Protein AF-0000000087535680 (afdb_homodimer)

Sequence (326 aa):
MKAKDTESSDWPEGEPSAEQKVTLEDYQQLIMQMRKANVQFQQMCNIPSGELTTLLTLRHLLLAKAFVIPSDIGDAMKLSRPAVSRMLHNLERKGYLEMKSSEEDHRYVKVQFTQTGKELITEELEKCCKLLERVKERMGEKDMYKFLYYYSQFCTILVDEIFMKAKDTESSDWPEGEPSAEQKVTLEDYQQLIMQMRKANVQFQQMCNIPSGELTTLLTLRHLLLAKAFVIPSDIGDAMKLSRPAVSRMLHNLERKGYLEMKSSEEDHRYVKVQFTQTGKELITEELEKCCKLLERVKERMGEKDMYKFLYYYSQFCTILVDEIF

Solvent-accessible surface area (backbone atoms only — not comparable to full-atom values): 18720 Å² total; per-residue (Å²): 136,82,80,90,74,78,81,67,70,84,58,72,91,67,80,76,60,91,80,55,76,83,48,72,66,53,48,54,50,48,53,51,50,52,50,51,49,49,54,54,54,48,69,75,44,95,56,60,67,71,60,48,49,50,51,52,48,50,54,55,48,49,76,76,31,96,68,38,38,65,67,58,54,16,65,74,64,72,46,51,69,70,58,41,51,53,51,51,50,53,38,32,74,72,46,33,31,44,78,40,65,36,86,88,45,71,83,39,48,35,52,42,69,30,73,61,24,48,51,50,52,50,51,53,51,51,55,51,46,54,50,49,48,54,36,32,68,72,63,29,54,59,52,41,43,46,29,54,52,39,46,51,53,50,49,55,46,44,54,58,72,73,103,134,82,82,86,82,75,85,68,70,83,59,69,92,67,81,76,59,91,80,54,78,81,47,73,66,53,47,53,50,49,54,52,51,52,49,51,49,48,54,52,53,49,69,73,45,94,55,59,67,70,59,46,48,50,52,52,48,50,54,55,47,50,75,76,33,97,69,38,40,66,66,58,54,16,64,75,65,72,45,52,68,69,58,39,52,52,52,50,52,53,38,33,74,73,47,31,31,46,78,41,66,34,84,86,46,72,84,38,48,35,54,42,70,30,74,62,24,48,52,51,52,51,51,54,48,50,54,49,46,54,51,50,50,54,36,32,67,72,62,29,53,57,53,41,44,46,28,54,52,39,47,50,52,48,48,55,46,45,53,59,72,75,104

Secondary structure (DSSP, 8-state):
----------S-SSS--TTPPP-HHHHHHHHHHHHHHHHHHHHH-SS-HHHHHHHHHHHHHHHHSS-B-HHHHHHHHT--HHHHHHHHHHHHHTTSEEEEE-SS-TT-EEEEE-HHHHHHHHHHHHHHHHHHHHHHHHH-HHHHHHHHHHHHHHHHHHHHHH-/----------S-SSS--TTPPP-HHHHHHHHHHHHHHHHHHHHH-SS-HHHHHHHHHHHHHHHHSS---HHHHHHHHT--HHHHHHHHHHHHHTTSEEEEE-SS-TT-EEEEE-HHHHHHHHHHHHHHHHHHHHHHHHH-HHHHHHHHHHHHHHHHHHHHHH-

Foldseek 3Di:
DDPPPDPPPPPDDDDDDPDDDDDPVNVVVVVVVVVVVVVVLQVVAPDHPLLLVLLVQLVVVVVVDVWDFLVSSCVVVVHDSVVSVVSLVVCVVVQQWDWDQDPVHSPTTTIGGDPNNVVRNVVSVVVVVVVVVVVCVVCDVVNVVVCVVVVVVVVVVVVVVVD/DDPPDDPPPVPDDDDDDPDDDDDPVNVVVVVVVVVVVVVVLQVVAPDHPLLLVLLVQLVVVVVVDVWDFLVSSCVVVVHDSVVSVVSLVVCVVVQQWDWDQDPVHSVTTTIGGDPNNVVRNVVSVVVVVVVVVVVCVVCDVVNVVVCVVVVVVVVVVVVVVVD

Radius of gyration: 21.32 Å; Cα contacts (8 Å, |Δi|>4): 333; chains: 2; bounding box: 59×70×37 Å

Nearest PDB structures (foldseek):
  6pcp-assembly2_C  TM=7.323E-01  e=6.673E-06  Bordetella pertussis
  4zzl-assembly1_B  TM=7.913E-01  e=2.797E-05  Pseudomonas aeruginosa
  4fht-assembly1_A  TM=7.270E-01  e=2.048E-05  Streptomyces coelicolor A3(2)
  4zzl-assembly1_A  TM=7.396E-01  e=2.048E-05  Pseudomonas aeruginosa
  7kua-assembly1_A-2  TM=6.706E-01  e=6.692E-05  Pseudomonas putida

InterPro domains:
  IPR000835 MarR-type HTH domain [PF12802] (54-107)
  IPR000835 MarR-type HTH domain [PR00598] (68-84)
  IPR000835 MarR-type HTH domain [PR00598] (85-100)
  IPR000835 MarR-type HTH domain [PR00598] (104-120)
  IPR000835 MarR-type HTH domain [PS50995] (27-156)
  IPR000835 MarR-type HTH domain [SM00347] (40-144)
  IPR036388 Winged helix-like DNA-binding domain superfamily [G3DSA:1.10.10.10] (14-159)
  IPR036390 Winged helix DNA-binding domain superfamily [SSF46785] (21-152)

Organism: NCBI:txid39488

Structure (mmCIF, N/CA/C/O backbone):
data_AF-0000000087535680-model_v1
#
loop_
_entity.id
_entity.type
_entity.pdbx_description
1 polymer 'MarR family transcriptional regulator'
#
loop_
_atom_site.group_PDB
_atom_site.id
_atom_site.type_symbol
_atom_site.label_atom_id
_atom_site.label_alt_id
_atom_site.label_comp_id
_atom_site.label_asym_id
_atom_site.label_entity_id
_atom_site.label_seq_id
_atom_site.pdbx_PDB_ins_code
_atom_site.Cartn_x
_atom_site.Cartn_y
_atom_site.Cartn_z
_atom_site.occupancy
_atom_site.B_iso_or_equiv
_atom_site.auth_seq_id
_atom_site.auth_comp_id
_atom_site.auth_asym_id
_atom_site.auth_atom_id
_atom_site.pdbx_PDB_model_num
ATOM 1 N N . MET A 1 1 ? -9.633 32.094 -13.695 1 24.11 1 MET A N 1
ATOM 2 C CA . MET A 1 1 ? -9.578 31.719 -12.281 1 24.11 1 MET A CA 1
ATOM 3 C C . MET A 1 1 ? -8.711 30.484 -12.078 1 24.11 1 MET A C 1
ATOM 5 O O . MET A 1 1 ? -9.008 29.422 -12.625 1 24.11 1 MET A O 1
ATOM 9 N N . LYS A 1 2 ? -7.371 30.562 -11.711 1 26.44 2 LYS A N 1
ATOM 10 C CA . LYS A 1 2 ? -6.223 29.656 -11.805 1 26.44 2 LYS A CA 1
ATOM 11 C C . LYS A 1 2 ? -6.379 28.469 -10.867 1 26.44 2 LYS A C 1
ATOM 13 O O . LYS A 1 2 ? -6.652 28.641 -9.68 1 26.44 2 LYS A O 1
ATOM 18 N N . ALA A 1 3 ? -6.793 27.297 -11.328 1 28.47 3 ALA A N 1
ATOM 19 C CA . ALA A 1 3 ? -6.945 26.016 -10.648 1 28.47 3 ALA A CA 1
ATOM 20 C C . ALA A 1 3 ? -5.73 25.719 -9.773 1 28.47 3 ALA A C 1
ATOM 22 O O . ALA A 1 3 ? -4.684 25.297 -10.273 1 28.47 3 ALA A O 1
ATOM 23 N N . LYS A 1 4 ? -5.289 26.547 -8.797 1 32.44 4 LYS A N 1
ATOM 24 C CA . LYS A 1 4 ? -4.172 26.375 -7.875 1 32.44 4 LYS A CA 1
ATOM 25 C C . LYS A 1 4 ? -4.195 25 -7.227 1 32.44 4 LYS A C 1
ATOM 27 O O . LYS A 1 4 ? -4.969 24.766 -6.293 1 32.44 4 LYS A O 1
ATOM 32 N N . ASP A 1 5 ? -4.039 23.828 -7.895 1 31.39 5 ASP A N 1
ATOM 33 C CA . ASP A 1 5 ? -4.133 22.375 -8.031 1 31.39 5 ASP A CA 1
ATOM 34 C C . ASP A 1 5 ? -3.303 21.672 -6.969 1 31.39 5 ASP A C 1
ATOM 36 O O . ASP A 1 5 ? -3.652 20.562 -6.527 1 31.39 5 ASP A O 1
ATOM 40 N N . THR A 1 6 ? -1.785 21.719 -6.957 1 34.84 6 THR A N 1
ATOM 41 C CA . THR A 1 6 ? -0.751 20.781 -6.512 1 34.84 6 THR A CA 1
ATOM 42 C C . THR A 1 6 ? -0.682 20.734 -4.988 1 34.84 6 THR A C 1
ATOM 44 O O . THR A 1 6 ? -0.432 21.766 -4.344 1 34.84 6 THR A O 1
ATOM 47 N N . GLU A 1 7 ? -1.402 20.141 -4.234 1 37.44 7 GLU A N 1
ATOM 48 C CA . GLU A 1 7 ? -1.221 19.969 -2.795 1 37.44 7 GLU A CA 1
ATOM 49 C C . GLU A 1 7 ? 0.26 19.938 -2.428 1 37.44 7 GLU A C 1
ATOM 51 O O . GLU A 1 7 ? 0.97 19 -2.797 1 37.44 7 GLU A O 1
ATOM 56 N N . SER A 1 8 ? 1.035 20.984 -2.426 1 37.53 8 SER A N 1
ATOM 57 C CA . SER A 1 8 ? 2.414 21.25 -2.037 1 37.53 8 SER A CA 1
ATOM 58 C C . SER A 1 8 ? 2.822 20.438 -0.823 1 37.53 8 SER A C 1
ATOM 60 O O . SER A 1 8 ? 2.039 20.266 0.112 1 37.5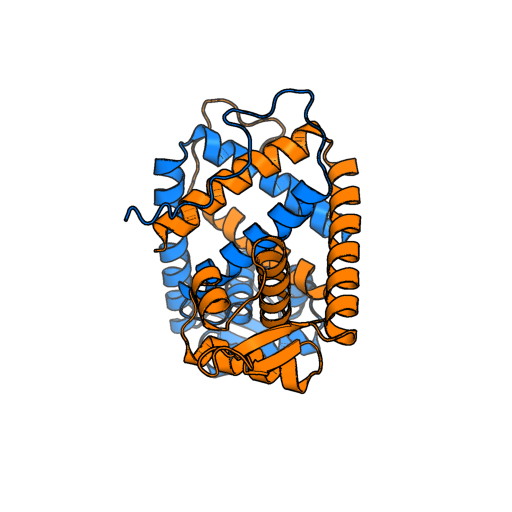3 8 SER A O 1
ATOM 62 N N . SER A 1 9 ? 3.656 19.391 -1.003 1 44.97 9 SER A N 1
ATOM 63 C CA . SER A 1 9 ? 4.312 18.688 0.088 1 44.97 9 SER A CA 1
ATOM 64 C C . SER A 1 9 ? 4.715 19.641 1.208 1 44.97 9 SER A C 1
ATOM 66 O O . SER A 1 9 ? 5.379 20.641 0.963 1 44.97 9 SER A O 1
ATOM 68 N N . ASP A 1 10 ? 3.883 19.781 2.07 1 49.5 10 ASP A N 1
ATOM 69 C CA . ASP A 1 10 ? 4.168 20.625 3.229 1 49.5 10 ASP A CA 1
ATOM 70 C C . ASP A 1 10 ? 5.57 20.359 3.771 1 49.5 10 ASP A C 1
ATOM 72 O O . ASP A 1 10 ? 5.863 20.672 4.93 1 49.5 10 ASP A O 1
ATOM 76 N N . TRP A 1 11 ? 6.234 19.438 3.133 1 49.12 11 TRP A N 1
ATOM 77 C CA . TRP A 1 11 ? 7.574 19.266 3.68 1 49.12 11 TRP A CA 1
ATOM 78 C C . TRP A 1 11 ? 8.469 20.453 3.314 1 49.12 11 TRP A C 1
ATOM 80 O O . TRP A 1 11 ? 8.336 21.031 2.232 1 49.12 11 TRP A O 1
ATOM 90 N N . PRO A 1 12 ? 9.094 21.062 4.242 1 48 12 PRO A N 1
ATOM 91 C CA . PRO A 1 12 ? 10 22.172 3.9 1 48 12 PRO A CA 1
ATOM 92 C C . PRO A 1 12 ? 10.906 21.828 2.723 1 48 12 PRO A C 1
ATOM 94 O O . PRO A 1 12 ? 11.203 20.656 2.479 1 48 12 PRO A O 1
ATOM 97 N N . GLU A 1 13 ? 11.094 22.812 1.911 1 53.19 13 GLU A N 1
ATOM 98 C CA . GLU A 1 13 ? 12.07 22.781 0.823 1 53.19 13 GLU A CA 1
ATOM 99 C C . GLU A 1 13 ? 13.469 22.484 1.344 1 53.19 13 GLU A C 1
ATOM 101 O O . GLU A 1 13 ? 13.906 23.047 2.348 1 53.19 13 GLU A O 1
ATOM 106 N N . GLY A 1 14 ? 14.055 21.281 0.994 1 59.25 14 GLY A N 1
ATOM 107 C CA . GLY A 1 14 ? 15.43 20.938 1.288 1 59.25 14 GLY A CA 1
ATOM 108 C C . GLY A 1 14 ? 15.562 19.703 2.148 1 59.25 14 GLY A C 1
ATOM 109 O O . GLY A 1 14 ? 14.578 19.219 2.721 1 59.25 14 GLY A O 1
ATOM 110 N N . GLU A 1 15 ? 16.688 19.047 2.057 1 62.84 15 GLU A N 1
ATOM 111 C CA . GLU A 1 15 ? 17 17.859 2.855 1 62.84 15 GLU A CA 1
ATOM 112 C C . GLU A 1 15 ? 16.922 18.172 4.348 1 62.84 15 GLU A C 1
ATOM 114 O O . GLU A 1 15 ? 17.297 19.25 4.789 1 62.84 15 GLU A O 1
ATOM 119 N N . PRO A 1 16 ? 16.062 17.328 5.137 1 60.72 16 PRO A N 1
ATOM 120 C CA . PRO A 1 16 ? 15.867 17.562 6.57 1 60.72 16 PRO A CA 1
ATOM 121 C C . PRO A 1 16 ? 17.172 17.875 7.293 1 60.72 16 PRO A C 1
ATOM 123 O O . PRO A 1 16 ? 18.219 17.297 6.977 1 60.72 16 PRO A O 1
ATOM 126 N N . SER A 1 17 ? 17.219 19.078 7.867 1 58.97 17 SER A N 1
ATOM 127 C CA . SER A 1 17 ? 18.297 19.391 8.797 1 58.97 17 SER A CA 1
ATOM 128 C C . SER A 1 17 ? 18.188 18.562 10.07 1 58.97 17 SER A C 1
ATOM 130 O O . SER A 1 17 ? 17.125 18.031 10.391 1 58.97 17 SER A O 1
ATOM 132 N N . ALA A 1 18 ? 19.359 18.234 10.695 1 56.78 18 ALA A N 1
ATOM 133 C CA . ALA A 1 18 ? 19.656 17.406 11.875 1 56.78 18 ALA A CA 1
ATOM 134 C C . ALA A 1 18 ? 18.609 17.641 12.969 1 56.78 18 ALA A C 1
ATOM 136 O O . ALA A 1 18 ? 18.359 16.75 13.789 1 56.78 18 ALA A O 1
ATOM 137 N N . GLU A 1 19 ? 17.797 18.719 12.938 1 64.94 19 GLU A N 1
ATOM 138 C CA . GLU A 1 19 ? 17.078 19.016 14.172 1 64.94 19 GLU A CA 1
ATOM 139 C C . GLU A 1 19 ? 15.578 18.844 13.984 1 64.94 19 GLU A C 1
ATOM 141 O O . GLU A 1 19 ? 14.789 19.219 14.852 1 64.94 19 GLU A O 1
ATOM 146 N N . GLN A 1 20 ? 15.211 18.078 12.945 1 75.5 20 GLN A N 1
ATOM 147 C CA . GLN A 1 20 ? 13.758 18.109 12.797 1 75.5 20 GLN A CA 1
ATOM 148 C C . GLN A 1 20 ? 13.109 16.953 13.547 1 75.5 20 GLN A C 1
ATOM 150 O O . GLN A 1 20 ? 13.641 15.836 13.562 1 75.5 20 GLN A O 1
ATOM 155 N N . LYS A 1 21 ? 12.031 17.281 14.352 1 84.69 21 LYS A N 1
ATOM 156 C CA . LYS A 1 21 ? 11.281 16.297 15.125 1 84.69 21 LYS A CA 1
ATOM 157 C C . LYS A 1 21 ? 10.078 15.781 14.328 1 84.69 21 LYS A C 1
ATOM 159 O O . LYS A 1 21 ? 9.422 16.547 13.625 1 84.69 21 LYS A O 1
ATOM 164 N N . VAL A 1 22 ? 9.922 14.516 14.344 1 89.62 22 VAL A N 1
ATOM 165 C CA . VAL A 1 22 ? 8.758 13.891 13.727 1 89.62 22 VAL A CA 1
ATOM 166 C C . VAL A 1 22 ? 7.531 14.117 14.609 1 89.62 22 VAL A C 1
ATOM 168 O O . VAL A 1 22 ? 7.574 13.867 15.82 1 89.62 22 VAL A O 1
ATOM 171 N N . THR A 1 23 ? 6.52 14.633 13.992 1 89.69 23 THR A N 1
ATOM 172 C CA . THR A 1 23 ? 5.312 14.961 14.742 1 89.69 23 THR A CA 1
ATOM 173 C C . THR A 1 23 ? 4.184 13.992 14.398 1 89.69 23 THR A C 1
ATOM 175 O O . THR A 1 23 ? 4.305 13.188 13.477 1 89.69 23 THR A O 1
ATOM 178 N N . LEU A 1 24 ? 3.113 14.109 15.195 1 88.94 24 LEU A N 1
ATOM 179 C CA . LEU A 1 24 ? 1.903 13.336 14.938 1 88.94 24 LEU A CA 1
ATOM 180 C C . LEU A 1 24 ? 1.32 13.68 13.57 1 88.94 24 LEU A C 1
ATOM 182 O O . LEU A 1 24 ? 0.8 12.812 12.875 1 88.94 24 LEU A O 1
ATOM 186 N N . GLU A 1 25 ? 1.427 14.867 13.188 1 88.12 25 GLU A N 1
ATOM 187 C CA . GLU A 1 25 ? 0.949 15.312 11.883 1 88.12 25 GLU A CA 1
ATOM 188 C C . GLU A 1 25 ? 1.733 14.648 10.75 1 88.12 25 GLU A C 1
ATOM 190 O O . GLU A 1 25 ? 1.174 14.344 9.695 1 88.12 25 GLU A O 1
ATOM 195 N N . ASP A 1 26 ? 3.023 14.422 11.008 1 90.81 26 ASP A N 1
ATOM 196 C CA . ASP A 1 26 ? 3.85 13.742 10.023 1 90.81 26 ASP A CA 1
ATOM 197 C C . ASP A 1 26 ? 3.377 12.305 9.812 1 90.81 26 ASP A C 1
ATOM 199 O O . ASP A 1 26 ? 3.336 11.812 8.68 1 90.81 26 ASP A O 1
ATOM 203 N N . TYR A 1 27 ? 2.951 11.703 10.914 1 91.81 27 TYR A N 1
ATOM 204 C CA . TYR A 1 27 ? 2.436 10.336 10.82 1 91.81 27 TYR A CA 1
ATOM 205 C C . TYR A 1 27 ? 1.143 10.297 10.016 1 91.81 27 TYR A C 1
ATOM 207 O O . TYR A 1 27 ? 0.979 9.453 9.141 1 91.81 27 TYR A O 1
ATOM 215 N N . GLN A 1 28 ? 0.314 11.203 10.281 1 88.12 28 GLN A N 1
ATOM 216 C CA . GLN A 1 28 ? -0.973 11.25 9.594 1 88.12 28 GLN A CA 1
ATOM 217 C C . GLN A 1 28 ? -0.791 11.5 8.102 1 88.12 28 GLN A C 1
AT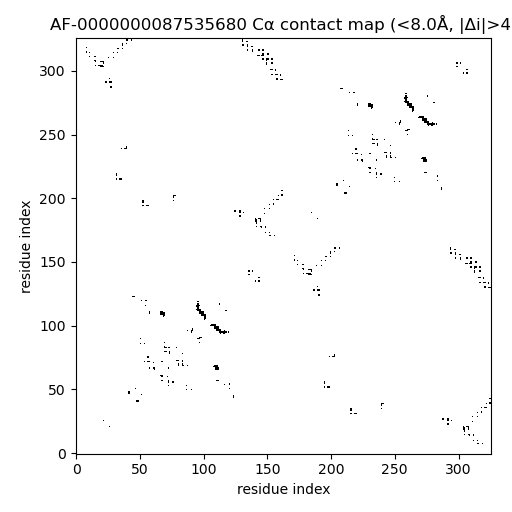OM 219 O O . GLN A 1 28 ? -1.472 10.891 7.277 1 88.12 28 GLN A O 1
ATOM 224 N N . GLN A 1 29 ? 0.108 12.375 7.797 1 87.81 29 GLN A N 1
ATOM 225 C CA . GLN A 1 29 ? 0.409 12.648 6.395 1 87.81 29 GLN A CA 1
ATOM 226 C C . GLN A 1 29 ? 0.98 11.414 5.703 1 87.81 29 GLN A C 1
ATOM 228 O O . GLN A 1 29 ? 0.642 11.133 4.551 1 87.81 29 GLN A O 1
ATOM 233 N N . LEU A 1 30 ? 1.867 10.719 6.406 1 90.31 30 LEU A N 1
ATOM 234 C CA . LEU A 1 30 ? 2.467 9.508 5.863 1 90.31 30 LEU A CA 1
ATOM 235 C C . LEU A 1 30 ? 1.399 8.461 5.57 1 90.31 30 LEU A C 1
ATOM 237 O O . LEU A 1 30 ? 1.388 7.859 4.492 1 90.31 30 LEU A O 1
ATOM 241 N N . ILE A 1 31 ? 0.51 8.289 6.473 1 88.94 31 ILE A N 1
ATOM 242 C CA . ILE A 1 31 ? -0.559 7.305 6.336 1 88.94 31 ILE A CA 1
ATOM 243 C C . ILE A 1 31 ? -1.416 7.645 5.117 1 88.94 31 ILE A C 1
ATOM 245 O O . ILE A 1 31 ? -1.677 6.781 4.273 1 88.94 31 ILE A O 1
ATOM 249 N N . MET A 1 32 ? -1.737 8.875 4.949 1 87.56 32 MET A N 1
ATOM 250 C CA . MET A 1 32 ? -2.562 9.336 3.834 1 87.56 32 MET A CA 1
ATOM 251 C C . MET A 1 32 ? -1.833 9.156 2.506 1 87.56 32 MET A C 1
ATOM 253 O O . MET A 1 32 ? -2.414 8.672 1.535 1 87.56 32 MET A O 1
ATOM 257 N N . GLN A 1 33 ? -0.605 9.516 2.475 1 86.81 33 GLN A N 1
ATOM 258 C CA . GLN A 1 33 ? 0.169 9.414 1.242 1 86.81 33 GLN A CA 1
ATOM 259 C C . GLN A 1 33 ? 0.342 7.957 0.82 1 86.81 33 GLN A C 1
ATOM 261 O O . GLN A 1 33 ? 0.245 7.633 -0.365 1 86.81 33 GLN A O 1
ATOM 266 N N . MET A 1 34 ? 0.58 7.145 1.797 1 87.88 34 MET A N 1
ATOM 267 C CA . MET A 1 34 ? 0.755 5.723 1.511 1 87.88 34 MET A CA 1
ATOM 268 C C . MET A 1 34 ? -0.532 5.117 0.964 1 87.88 34 MET A C 1
ATOM 270 O O . MET A 1 34 ? -0.505 4.375 -0.021 1 87.88 34 MET A O 1
ATOM 274 N N . ARG A 1 35 ? -1.592 5.434 1.562 1 85.56 35 ARG A N 1
ATOM 275 C CA . ARG A 1 35 ? -2.873 4.879 1.142 1 85.56 35 ARG A CA 1
ATOM 276 C C . ARG A 1 35 ? -3.279 5.41 -0.229 1 85.56 35 ARG A C 1
ATOM 278 O O . ARG A 1 35 ? -3.766 4.656 -1.074 1 85.56 35 ARG A O 1
ATOM 285 N N . LYS A 1 36 ? -3.072 6.66 -0.444 1 84 36 LYS A N 1
ATOM 286 C CA . LYS A 1 36 ? -3.373 7.246 -1.747 1 84 36 LYS A CA 1
ATOM 287 C C . LYS A 1 36 ? -2.508 6.625 -2.842 1 84 36 LYS A C 1
ATOM 289 O O . LYS A 1 36 ? -3.004 6.293 -3.918 1 84 36 LYS A O 1
ATOM 294 N N . ALA A 1 37 ? -1.225 6.543 -2.539 1 83.62 37 ALA A N 1
ATOM 295 C CA . ALA A 1 37 ? -0.308 5.922 -3.492 1 83.62 37 ALA A CA 1
ATOM 296 C C . ALA A 1 37 ? -0.732 4.492 -3.807 1 83.62 37 ALA A C 1
ATOM 298 O O . ALA A 1 37 ? -0.644 4.051 -4.957 1 83.62 37 ALA A O 1
ATOM 299 N N . ASN A 1 38 ? -1.196 3.824 -2.785 1 83.94 38 ASN A N 1
ATOM 300 C CA . ASN A 1 38 ? -1.637 2.445 -2.979 1 83.94 38 ASN A CA 1
ATOM 301 C C . ASN A 1 38 ? -2.863 2.369 -3.883 1 83.94 38 ASN A C 1
ATOM 303 O O . ASN A 1 38 ? -2.943 1.502 -4.754 1 83.94 38 ASN A O 1
ATOM 307 N N . VAL A 1 39 ? -3.805 3.203 -3.697 1 82.62 39 VAL A N 1
ATOM 308 C CA . VAL A 1 39 ? -5.012 3.242 -4.516 1 82.62 39 VAL A CA 1
ATOM 309 C C . VAL A 1 39 ? -4.641 3.535 -5.969 1 82.62 39 VAL A C 1
ATOM 311 O O . VAL A 1 39 ? -5.105 2.852 -6.883 1 82.62 39 VAL A O 1
ATOM 314 N N . GLN A 1 40 ? -3.822 4.488 -6.156 1 83.06 40 GLN A N 1
ATOM 315 C CA . GLN A 1 40 ? -3.432 4.891 -7.504 1 83.06 40 GLN A CA 1
ATOM 316 C C . GLN A 1 40 ? -2.631 3.791 -8.195 1 83.06 40 GLN A C 1
ATOM 318 O O . GLN A 1 40 ? -2.857 3.494 -9.367 1 83.06 40 GLN A O 1
ATOM 323 N N . PHE A 1 41 ? -1.711 3.25 -7.457 1 82 41 PHE A N 1
ATOM 324 C CA . PHE A 1 41 ? -0.919 2.162 -8.016 1 82 41 PHE A CA 1
ATOM 325 C C . PHE A 1 41 ? -1.812 0.995 -8.422 1 82 41 PHE A C 1
ATOM 327 O O . PHE A 1 41 ? -1.623 0.398 -9.484 1 82 41 PHE A O 1
ATOM 334 N N . GLN A 1 42 ? -2.746 0.72 -7.609 1 82.38 42 GLN A N 1
ATOM 335 C CA . GLN A 1 42 ? -3.652 -0.391 -7.883 1 82.38 42 GLN A CA 1
ATOM 336 C C . GLN A 1 42 ? -4.477 -0.132 -9.141 1 82.38 42 GLN A C 1
ATOM 338 O O . GLN A 1 42 ? -4.793 -1.063 -9.883 1 82.38 42 GLN A O 1
ATOM 343 N N . GLN A 1 43 ? -4.816 1.07 -9.367 1 80.19 43 GLN A N 1
ATOM 344 C CA . GLN A 1 43 ? -5.602 1.424 -10.539 1 80.19 43 GLN A CA 1
ATOM 345 C C . GLN A 1 43 ? -4.82 1.165 -11.828 1 80.19 43 GLN A C 1
ATOM 347 O O . GLN A 1 43 ? -5.406 0.973 -12.891 1 80.19 43 GLN A O 1
ATOM 352 N N . MET A 1 44 ? -3.533 1.123 -11.719 1 83.25 44 MET A N 1
ATOM 353 C CA . MET A 1 44 ? -2.686 0.892 -12.891 1 83.25 44 MET A CA 1
ATOM 354 C C . MET A 1 44 ? -2.564 -0.599 -13.188 1 83.25 44 MET A C 1
ATOM 356 O O . MET A 1 44 ? -2.152 -0.987 -14.281 1 83.25 44 MET A O 1
ATOM 360 N N . CYS A 1 45 ? -2.904 -1.384 -12.195 1 86.31 45 CYS A N 1
ATOM 361 C CA . CYS A 1 45 ? -2.777 -2.828 -12.344 1 86.31 45 CYS A CA 1
ATOM 362 C C . CYS A 1 45 ? -4.055 -3.434 -12.914 1 86.31 45 CYS A C 1
ATOM 364 O O . CYS A 1 45 ? -5.152 -2.922 -12.672 1 86.31 45 CYS A O 1
ATOM 366 N N . ASN A 1 46 ? -3.906 -4.516 -13.641 1 87.12 46 ASN A N 1
ATOM 367 C CA . ASN A 1 46 ? -5.051 -5.168 -14.273 1 87.12 46 ASN A CA 1
ATOM 368 C C . ASN A 1 46 ? -5.555 -6.344 -13.438 1 87.12 46 ASN A C 1
ATOM 370 O O . ASN A 1 46 ? -6.426 -7.094 -13.883 1 87.12 46 ASN A O 1
ATOM 374 N N . ILE A 1 47 ? -4.953 -6.574 -12.398 1 90.31 47 ILE A N 1
ATOM 375 C CA . ILE A 1 47 ? -5.309 -7.68 -11.516 1 90.31 47 ILE A CA 1
ATOM 376 C C . ILE A 1 47 ? -5.457 -7.168 -10.086 1 90.31 47 ILE A C 1
ATOM 378 O O . ILE A 1 47 ? -4.715 -6.281 -9.656 1 90.31 47 ILE A O 1
ATOM 382 N N . PRO A 1 48 ? -6.414 -7.707 -9.32 1 89.31 48 PRO A N 1
ATOM 383 C CA . PRO A 1 48 ? -6.602 -7.281 -7.93 1 89.31 48 PRO A CA 1
ATOM 384 C C . PRO A 1 48 ? -5.32 -7.375 -7.105 1 89.31 48 PRO A C 1
ATOM 386 O O . PRO A 1 48 ? -4.48 -8.242 -7.355 1 89.31 48 PRO A O 1
ATOM 389 N N . SER A 1 49 ? -5.242 -6.527 -6.078 1 89.38 49 SER A N 1
ATOM 390 C CA . SER A 1 49 ? -4.012 -6.348 -5.312 1 89.38 49 SER A CA 1
ATOM 391 C C . SER A 1 49 ? -3.58 -7.652 -4.652 1 89.38 49 SER A C 1
ATOM 393 O O . SER A 1 49 ? -2.404 -8.016 -4.699 1 89.38 49 SER A O 1
ATOM 395 N N . GLY A 1 50 ? -4.535 -8.367 -4.039 1 89.25 50 GLY A N 1
ATOM 396 C CA . GLY A 1 50 ? -4.195 -9.609 -3.365 1 89.25 50 GLY A CA 1
ATOM 397 C C . GLY A 1 50 ? -3.658 -10.672 -4.309 1 89.25 50 GLY A C 1
ATOM 398 O O . GLY A 1 50 ? -2.709 -11.383 -3.971 1 89.25 50 GLY A O 1
ATOM 399 N N . GLU A 1 51 ? -4.262 -10.734 -5.41 1 93.19 51 GLU A N 1
ATOM 400 C CA . GLU A 1 51 ? -3.828 -11.688 -6.434 1 93.19 51 GLU A CA 1
ATOM 401 C C . GLU A 1 51 ? -2.439 -11.336 -6.961 1 93.19 51 GLU A C 1
ATOM 403 O O . GLU A 1 51 ? -1.577 -12.203 -7.082 1 93.19 51 GLU A O 1
ATOM 408 N N . LEU A 1 52 ? -2.287 -10.094 -7.23 1 93.12 52 LEU A N 1
ATOM 409 C CA . LEU A 1 52 ? -0.993 -9.641 -7.723 1 93.12 52 LEU A CA 1
ATOM 410 C C . LEU A 1 52 ? 0.106 -9.906 -6.703 1 93.12 52 LEU A C 1
ATOM 412 O O . LEU A 1 52 ? 1.178 -10.406 -7.055 1 93.12 52 LEU A O 1
ATOM 416 N N . THR A 1 53 ? -0.149 -9.625 -5.512 1 92.5 53 THR A N 1
ATOM 417 C CA . THR A 1 53 ? 0.831 -9.836 -4.453 1 92.5 53 THR A CA 1
ATOM 418 C C . THR A 1 53 ? 1.189 -11.312 -4.336 1 92.5 53 THR A C 1
ATOM 420 O O . THR A 1 53 ? 2.361 -11.664 -4.188 1 92.5 53 THR A O 1
ATOM 423 N N . THR A 1 54 ? 0.228 -12.164 -4.465 1 95.06 54 THR A N 1
ATOM 424 C CA . THR A 1 54 ? 0.461 -13.602 -4.387 1 95.06 54 THR A CA 1
ATOM 425 C C . THR A 1 54 ? 1.34 -14.062 -5.547 1 95.06 54 THR A C 1
ATOM 427 O O . THR A 1 54 ? 2.301 -14.812 -5.34 1 95.06 54 THR A O 1
ATOM 430 N N . LEU A 1 55 ? 1.056 -13.602 -6.652 1 95.62 55 LEU A N 1
ATOM 431 C CA . LEU A 1 55 ? 1.806 -14.008 -7.84 1 95.62 55 LEU A CA 1
ATOM 432 C C . LEU A 1 55 ? 3.238 -13.484 -7.777 1 95.62 55 LEU A C 1
ATOM 434 O O . LEU A 1 55 ? 4.176 -14.195 -8.141 1 95.62 55 LEU A O 1
ATOM 438 N N . LEU A 1 56 ? 3.371 -12.297 -7.328 1 94.06 56 LEU A N 1
ATOM 439 C CA . LEU A 1 56 ? 4.711 -11.734 -7.188 1 94.06 56 LEU A CA 1
ATOM 440 C C . LEU A 1 56 ? 5.508 -12.484 -6.125 1 94.06 56 LEU A C 1
ATOM 442 O O . LEU A 1 56 ? 6.711 -12.695 -6.285 1 94.06 56 LEU A O 1
ATOM 446 N N . THR A 1 57 ? 4.836 -12.859 -5.105 1 94.19 57 THR A N 1
ATOM 447 C CA . THR A 1 57 ? 5.48 -13.648 -4.059 1 94.19 57 THR A CA 1
ATOM 448 C C . THR A 1 57 ? 5.945 -14.992 -4.602 1 94.19 57 THR A C 1
ATOM 450 O O . THR A 1 57 ? 7.074 -15.414 -4.352 1 94.19 57 THR A O 1
ATOM 453 N N . LEU A 1 58 ? 5.082 -15.625 -5.328 1 96.25 58 LEU A N 1
ATOM 454 C CA . LEU A 1 58 ? 5.438 -16.891 -5.957 1 96.25 58 LEU A CA 1
ATOM 455 C C . LEU A 1 58 ? 6.668 -16.734 -6.844 1 96.25 58 LEU A C 1
ATOM 457 O O . LEU A 1 58 ? 7.605 -17.531 -6.766 1 96.25 58 LEU A O 1
ATOM 461 N N . ARG A 1 59 ? 6.648 -15.719 -7.652 1 94.38 59 ARG A N 1
ATOM 462 C CA . ARG A 1 59 ? 7.773 -15.453 -8.547 1 94.38 59 ARG A CA 1
ATOM 463 C C . ARG A 1 59 ? 9.07 -15.281 -7.758 1 94.38 59 ARG A C 1
ATOM 465 O O . ARG A 1 59 ? 10.102 -15.852 -8.125 1 94.38 59 ARG A O 1
ATOM 472 N N . HIS A 1 60 ? 8.953 -14.539 -6.758 1 92.44 60 HIS A N 1
ATOM 473 C CA . HIS A 1 60 ? 10.125 -14.281 -5.926 1 92.44 60 HIS A CA 1
ATOM 474 C C . HIS A 1 60 ? 10.656 -15.57 -5.305 1 92.44 60 HIS A C 1
ATOM 476 O O . HIS A 1 60 ? 11.859 -15.82 -5.316 1 92.44 60 HIS A O 1
ATOM 482 N N . LEU A 1 61 ? 9.812 -16.359 -4.789 1 94.31 61 LEU A N 1
ATOM 483 C CA . LEU A 1 61 ? 10.188 -17.609 -4.129 1 94.31 61 LEU A CA 1
ATOM 484 C C . LEU A 1 61 ? 10.805 -18.594 -5.129 1 94.31 61 LEU A C 1
ATOM 486 O O . LEU A 1 61 ? 11.758 -19.297 -4.801 1 94.31 61 LEU A O 1
ATOM 490 N N . LEU A 1 62 ? 10.305 -18.562 -6.301 1 94.19 62 LEU A N 1
ATOM 491 C CA . LEU A 1 62 ? 10.773 -19.484 -7.324 1 94.19 62 LEU A CA 1
ATOM 492 C C . LEU A 1 62 ? 12.172 -19.094 -7.801 1 94.19 62 LEU A C 1
ATOM 494 O O . LEU A 1 62 ? 12.883 -19.906 -8.398 1 94.19 62 LEU A O 1
ATOM 498 N N . LEU A 1 63 ? 12.523 -17.875 -7.633 1 89.94 63 LEU A N 1
ATOM 499 C CA . LEU A 1 63 ? 13.875 -17.438 -7.957 1 89.94 63 LEU A CA 1
ATOM 500 C C . LEU A 1 63 ? 14.875 -17.984 -6.941 1 89.94 63 LEU A C 1
ATOM 502 O O . LEU A 1 63 ? 16.047 -18.188 -7.27 1 89.94 63 LEU A O 1
ATOM 506 N N . ALA A 1 64 ? 14.398 -18.312 -5.785 1 90.88 64 ALA A N 1
ATOM 507 C CA . ALA A 1 64 ? 15.281 -18.703 -4.695 1 90.88 64 ALA A CA 1
ATOM 508 C C . ALA A 1 64 ? 15.188 -20.203 -4.422 1 90.88 64 ALA A C 1
ATOM 510 O O . ALA A 1 64 ? 16.078 -20.797 -3.795 1 90.88 64 ALA A O 1
ATOM 511 N N . LYS A 1 65 ? 14.125 -20.812 -4.824 1 93.06 65 LYS A N 1
ATOM 512 C CA . LYS A 1 65 ? 13.852 -22.219 -4.547 1 93.06 65 LYS A CA 1
ATOM 513 C C . LYS A 1 65 ? 13.586 -22.984 -5.832 1 93.06 65 LYS A C 1
ATOM 515 O O . LYS A 1 65 ? 13.062 -22.422 -6.801 1 93.06 65 LYS A O 1
ATOM 520 N N . ALA A 1 66 ? 13.883 -24.281 -5.793 1 91.25 66 ALA A N 1
ATOM 521 C CA . ALA A 1 66 ? 13.594 -25.141 -6.934 1 91.25 66 ALA A CA 1
ATOM 522 C C . ALA A 1 66 ? 12.094 -25.328 -7.117 1 91.25 66 ALA A C 1
ATOM 524 O O . ALA A 1 66 ? 11.617 -25.484 -8.242 1 91.25 66 ALA A O 1
ATOM 525 N N . PHE A 1 67 ? 11.438 -25.391 -6.027 1 93.25 67 PHE A N 1
ATOM 526 C CA . PHE A 1 67 ? 9.984 -25.484 -6.07 1 93.25 67 PHE A CA 1
ATOM 527 C C . PHE A 1 67 ? 9.359 -24.781 -4.871 1 93.25 67 PHE A C 1
ATOM 529 O O . PHE A 1 67 ? 10.047 -24.484 -3.891 1 93.25 67 PHE A O 1
ATOM 536 N N . VAL A 1 68 ? 8.055 -24.406 -5.074 1 95.94 68 VAL A N 1
ATOM 537 C CA . VAL A 1 68 ? 7.332 -23.688 -4.035 1 95.94 68 VAL A CA 1
ATOM 538 C C . VAL A 1 68 ? 6.062 -24.453 -3.658 1 95.94 68 VAL A C 1
ATOM 540 O O . VAL A 1 68 ? 5.355 -24.969 -4.531 1 95.94 68 VAL A O 1
ATOM 543 N N . ILE A 1 69 ? 5.863 -24.578 -2.354 1 95.25 69 ILE A N 1
ATOM 544 C CA . ILE A 1 69 ? 4.641 -25.203 -1.849 1 95.25 69 ILE A CA 1
ATOM 545 C C . ILE A 1 69 ? 3.771 -24.141 -1.172 1 95.25 69 ILE A C 1
ATOM 547 O O . ILE A 1 69 ? 4.246 -23.047 -0.849 1 95.25 69 ILE A O 1
ATOM 551 N N . PRO A 1 70 ? 2.482 -24.438 -0.977 1 96.12 70 PRO A N 1
ATOM 552 C CA . PRO A 1 70 ? 1.56 -23.453 -0.407 1 96.12 70 PRO A CA 1
ATOM 553 C C . PRO A 1 70 ? 2.053 -22.875 0.92 1 96.12 70 PRO A C 1
ATOM 555 O O . PRO A 1 70 ? 1.918 -21.672 1.168 1 96.12 70 PRO A O 1
ATOM 558 N N . SER A 1 71 ? 2.652 -23.625 1.748 1 95 71 SER A N 1
ATOM 559 C CA . SER A 1 71 ? 3.105 -23.141 3.051 1 95 71 SER A CA 1
ATOM 560 C C . SER A 1 71 ? 4.195 -22.094 2.902 1 95 71 SER A C 1
ATOM 562 O O . SER A 1 71 ? 4.309 -21.188 3.736 1 95 71 SER A O 1
ATOM 564 N N . ASP A 1 72 ? 5.023 -22.172 1.843 1 95.88 72 ASP A N 1
ATOM 565 C CA . ASP A 1 72 ? 6.035 -21.156 1.57 1 95.88 72 ASP A CA 1
ATOM 566 C C . ASP A 1 72 ? 5.398 -19.781 1.345 1 95.88 72 ASP A C 1
ATOM 568 O O . ASP A 1 72 ? 5.91 -18.766 1.818 1 95.88 72 ASP A O 1
ATOM 572 N N . ILE A 1 73 ? 4.316 -19.812 0.63 1 95.5 73 ILE A N 1
ATOM 573 C CA . ILE A 1 73 ? 3.598 -18.578 0.314 1 95.5 73 ILE A CA 1
ATOM 574 C C . ILE A 1 73 ? 2.979 -18 1.585 1 95.5 73 ILE A C 1
ATOM 576 O O . ILE A 1 73 ? 3.074 -16.797 1.839 1 95.5 73 ILE A O 1
ATOM 580 N N . GLY A 1 74 ? 2.359 -18.828 2.359 1 94.31 74 GLY A N 1
ATOM 581 C CA . GLY A 1 74 ? 1.793 -18.406 3.627 1 94.31 74 GLY A CA 1
ATOM 582 C C . GLY A 1 74 ? 2.818 -17.797 4.562 1 94.31 74 GLY A C 1
ATOM 583 O O . GLY A 1 74 ? 2.57 -16.75 5.168 1 94.31 74 GLY A O 1
ATOM 584 N N . ASP A 1 75 ? 3.986 -18.406 4.676 1 92.88 75 ASP A N 1
ATOM 585 C CA . ASP A 1 75 ? 5.066 -17.906 5.531 1 92.88 75 ASP A CA 1
ATOM 586 C C . ASP A 1 75 ? 5.566 -16.547 5.055 1 92.88 75 ASP A C 1
ATOM 588 O O . ASP A 1 75 ? 5.793 -15.648 5.863 1 92.88 75 ASP A O 1
ATOM 592 N N . ALA A 1 76 ? 5.695 -16.422 3.752 1 90 76 ALA A N 1
ATOM 593 C CA . ALA A 1 76 ? 6.215 -15.18 3.172 1 90 76 ALA A CA 1
ATOM 594 C C . ALA A 1 76 ? 5.23 -14.031 3.369 1 90 76 ALA A C 1
ATOM 596 O O . ALA A 1 76 ? 5.641 -12.883 3.572 1 90 76 ALA A O 1
ATOM 597 N N . MET A 1 77 ? 3.965 -14.336 3.357 1 89.19 77 MET A N 1
ATOM 598 C CA . MET A 1 77 ? 2.951 -13.281 3.412 1 89.19 77 MET A CA 1
ATOM 599 C C . MET A 1 77 ? 2.314 -13.211 4.797 1 89.19 77 MET A C 1
ATOM 601 O O . MET A 1 77 ? 1.481 -12.344 5.059 1 89.19 77 MET A O 1
ATOM 605 N N . LYS A 1 78 ? 2.682 -14.141 5.668 1 87.56 78 LYS A N 1
ATOM 606 C CA . LYS A 1 78 ? 2.113 -14.227 7.008 1 87.56 78 LYS A CA 1
ATOM 607 C C . LYS A 1 78 ? 0.597 -14.398 6.953 1 87.56 78 LYS A C 1
ATOM 609 O O . LYS A 1 78 ? -0.137 -13.688 7.645 1 87.56 78 LYS A O 1
ATOM 614 N N . LEU A 1 79 ? 0.212 -15.289 6.16 1 89.12 79 LEU A N 1
ATOM 615 C CA . LEU A 1 79 ? -1.197 -15.633 6.012 1 89.12 79 LEU A CA 1
ATOM 616 C C . LEU A 1 79 ? -1.476 -17.031 6.555 1 89.12 79 LEU A C 1
ATOM 618 O O . LEU A 1 79 ? -0.595 -17.891 6.539 1 89.12 79 LEU A O 1
ATOM 622 N N . SER A 1 80 ? -2.697 -17.25 6.926 1 91.69 80 SER A N 1
ATOM 623 C CA . SER A 1 80 ? -3.119 -18.562 7.406 1 91.69 80 SER A CA 1
ATOM 624 C C . SER A 1 80 ? -3.219 -19.562 6.262 1 91.69 80 SER A C 1
ATOM 626 O O . SER A 1 80 ? -3.361 -19.172 5.098 1 91.69 80 SER A O 1
ATOM 628 N N . ARG A 1 81 ? -3.186 -20.859 6.613 1 93.25 81 ARG A N 1
ATOM 629 C CA . ARG A 1 81 ? -3.248 -21.938 5.621 1 93.25 81 ARG A CA 1
ATOM 630 C C . ARG A 1 81 ? -4.555 -21.875 4.84 1 93.25 81 ARG A C 1
ATOM 632 O O . ARG A 1 81 ? -4.555 -21.953 3.611 1 93.25 81 ARG A O 1
ATOM 639 N N . PRO A 1 82 ? -5.664 -21.688 5.492 1 95.38 82 PRO A N 1
ATOM 640 C CA . PRO A 1 82 ? -6.914 -21.609 4.73 1 95.38 82 PRO A CA 1
ATOM 641 C C . PRO A 1 82 ? -6.938 -20.422 3.773 1 95.38 82 PRO A C 1
ATOM 643 O O . PRO A 1 82 ? -7.465 -20.531 2.662 1 95.38 82 PRO A O 1
ATOM 646 N N . ALA A 1 83 ? -6.395 -19.281 4.18 1 92.19 83 ALA A N 1
ATOM 647 C CA . ALA A 1 83 ? -6.348 -18.094 3.332 1 92.19 83 ALA A CA 1
ATOM 648 C C . ALA A 1 83 ? -5.48 -18.328 2.102 1 92.19 83 ALA A C 1
ATOM 650 O O . ALA A 1 83 ? -5.848 -17.938 0.99 1 92.19 83 ALA A O 1
ATOM 651 N N . VAL A 1 84 ? -4.402 -18.984 2.316 1 95.5 84 VAL A N 1
ATOM 652 C CA . VAL A 1 84 ? -3.502 -19.297 1.212 1 95.5 84 VAL A CA 1
ATOM 653 C C . VAL A 1 84 ? -4.195 -20.25 0.236 1 95.5 84 VAL A C 1
ATOM 655 O O . VAL A 1 84 ? -4.152 -20.031 -0.978 1 95.5 84 VAL A O 1
ATOM 658 N N . SER A 1 85 ? -4.809 -21.281 0.76 1 96.06 85 SER A N 1
ATOM 659 C CA . SER A 1 85 ? -5.504 -22.25 -0.081 1 96.06 85 SER A CA 1
ATOM 660 C C . SER A 1 85 ? -6.559 -21.562 -0.948 1 96.06 85 SER A C 1
ATOM 662 O O . SER A 1 85 ? -6.613 -21.797 -2.158 1 96.06 85 SER A O 1
ATOM 664 N N . ARG A 1 86 ? -7.297 -20.719 -0.349 1 96.56 86 ARG A N 1
ATOM 665 C CA . ARG A 1 86 ? -8.344 -20 -1.074 1 96.56 86 ARG A CA 1
ATOM 666 C C . ARG A 1 86 ? -7.742 -19.125 -2.176 1 96.56 86 ARG A C 1
ATOM 668 O O . ARG A 1 86 ? -8.25 -19.109 -3.297 1 96.56 86 ARG A O 1
ATOM 675 N N . MET A 1 87 ? -6.723 -18.469 -1.87 1 95.81 87 MET A N 1
ATOM 676 C CA . MET A 1 87 ? -6.062 -17.562 -2.818 1 95.81 87 MET A CA 1
ATOM 677 C C . MET A 1 87 ? -5.492 -18.359 -3.996 1 95.81 87 MET A C 1
ATOM 679 O O . MET A 1 87 ? -5.684 -17.969 -5.152 1 95.81 87 MET A O 1
ATOM 683 N N . LEU A 1 88 ? -4.887 -19.469 -3.66 1 97.62 88 LEU A N 1
ATOM 684 C CA . LEU A 1 88 ? -4.262 -20.281 -4.703 1 97.62 88 LEU A CA 1
ATOM 685 C C . LEU A 1 88 ? -5.316 -20.922 -5.594 1 97.62 88 LEU A C 1
ATOM 687 O O . LEU A 1 88 ? -5.148 -21 -6.812 1 97.62 88 LEU A O 1
ATOM 691 N N . HIS A 1 89 ? -6.336 -21.344 -4.973 1 97.69 89 HIS A N 1
ATOM 692 C CA . HIS A 1 89 ? -7.406 -21.938 -5.762 1 97.69 89 HIS A CA 1
ATOM 693 C C . HIS A 1 89 ? -8.062 -20.906 -6.68 1 97.69 89 HIS A C 1
ATOM 695 O O . HIS A 1 89 ? -8.406 -21.219 -7.82 1 97.69 89 HIS A O 1
ATOM 701 N N . ASN A 1 90 ? -8.242 -19.75 -6.195 1 97.81 90 ASN A N 1
ATOM 702 C CA . ASN A 1 90 ? -8.781 -18.672 -7.008 1 97.81 90 ASN A CA 1
ATOM 703 C C . ASN A 1 90 ? -7.891 -18.375 -8.211 1 97.81 90 ASN A C 1
ATOM 705 O O . ASN A 1 90 ? -8.375 -18.25 -9.336 1 97.81 90 ASN A O 1
ATOM 709 N N . LEU A 1 91 ? -6.594 -18.312 -8 1 98.06 91 LEU A N 1
ATOM 710 C CA . LEU A 1 91 ? -5.629 -18 -9.055 1 98.06 91 LEU A CA 1
ATOM 711 C C . LEU A 1 91 ? -5.531 -19.156 -10.055 1 98.06 91 LEU A C 1
ATOM 713 O O . LEU A 1 91 ? -5.316 -18.922 -11.242 1 98.06 91 LEU A O 1
ATOM 717 N N . GLU A 1 92 ? -5.695 -20.359 -9.523 1 98.25 92 GLU A N 1
ATOM 718 C CA . GLU A 1 92 ? -5.711 -21.516 -10.406 1 98.25 92 GLU A CA 1
ATOM 719 C C . GLU A 1 92 ? -6.945 -21.516 -11.297 1 98.25 92 GLU A C 1
ATOM 721 O O . GLU A 1 92 ? -6.855 -21.797 -12.492 1 98.25 92 GLU A O 1
ATOM 726 N N . ARG A 1 93 ? -8.055 -21.219 -10.719 1 97.88 93 ARG A N 1
ATOM 727 C CA . ARG A 1 93 ? -9.297 -21.141 -11.477 1 97.88 93 ARG A CA 1
ATOM 728 C C . ARG A 1 93 ? -9.203 -20.094 -12.578 1 97.88 93 ARG A C 1
ATOM 730 O O . ARG A 1 93 ? -9.742 -20.281 -13.672 1 97.88 93 ARG A O 1
ATOM 737 N N . LYS A 1 94 ? -8.461 -19.016 -12.375 1 97.56 94 LYS A N 1
ATOM 738 C CA . LYS A 1 94 ? -8.281 -17.938 -13.352 1 97.56 94 LYS A CA 1
ATOM 739 C C . LYS A 1 94 ? -7.227 -18.312 -14.383 1 97.56 94 LYS A C 1
ATOM 741 O O . LYS A 1 94 ? -7.004 -17.562 -15.344 1 97.56 94 LYS A O 1
ATOM 746 N N . GLY A 1 95 ? -6.523 -19.391 -14.102 1 97.94 95 GLY A N 1
ATOM 747 C CA . GLY A 1 95 ? -5.57 -19.906 -15.07 1 97.94 95 GLY A CA 1
ATOM 748 C C . GLY A 1 95 ? -4.184 -19.312 -14.922 1 97.94 95 GLY A C 1
ATOM 749 O O . GLY A 1 95 ? -3.379 -19.359 -15.859 1 97.94 95 GLY A O 1
ATOM 750 N N . TYR A 1 96 ? -3.836 -18.688 -13.781 1 98.06 96 TYR A N 1
ATOM 751 C CA . TYR A 1 96 ? -2.553 -18 -13.617 1 98.06 96 TYR A CA 1
ATOM 752 C C . TYR A 1 96 ? -1.502 -18.953 -13.062 1 98.06 96 TYR A C 1
ATOM 754 O O . TYR A 1 96 ? -0.302 -18.766 -13.266 1 98.06 96 TYR A O 1
ATOM 762 N N . LEU A 1 97 ? -1.946 -19.969 -12.258 1 98.25 97 LEU A N 1
ATOM 763 C CA . LEU A 1 97 ? -1.011 -20.938 -11.695 1 98.25 97 LEU A CA 1
ATOM 764 C C . LEU A 1 97 ? -1.636 -22.328 -11.641 1 98.25 97 LEU A C 1
ATOM 766 O O . LEU A 1 97 ? -2.826 -22.484 -11.922 1 98.25 97 LEU A O 1
ATOM 770 N N . GLU A 1 98 ? -0.874 -23.312 -11.398 1 97.31 98 GLU A N 1
ATOM 771 C CA . GLU A 1 98 ? -1.316 -24.703 -11.219 1 97.31 98 GLU A CA 1
ATOM 772 C C . GLU A 1 98 ? -0.667 -25.328 -9.992 1 97.31 98 GLU A C 1
ATOM 774 O O . GLU A 1 98 ? 0.476 -25.016 -9.656 1 97.31 98 GLU A O 1
ATOM 779 N N . MET A 1 99 ? -1.471 -26.094 -9.359 1 94.69 99 MET A N 1
ATOM 780 C CA . MET A 1 99 ? -0.987 -26.875 -8.219 1 94.69 99 MET A CA 1
ATOM 781 C C . MET A 1 99 ? -0.833 -28.344 -8.594 1 94.69 99 MET A C 1
ATOM 783 O O . MET A 1 99 ? -1.801 -28.984 -9 1 94.69 99 MET A O 1
ATOM 787 N N . LYS A 1 100 ? 0.39 -28.797 -8.484 1 92.06 100 LYS A N 1
ATOM 788 C CA . LYS A 1 100 ? 0.644 -30.172 -8.883 1 92.06 100 LYS A CA 1
ATOM 789 C C . LYS A 1 100 ? 1.286 -30.969 -7.754 1 92.06 100 LYS A C 1
ATOM 791 O O . LYS A 1 100 ? 2.229 -30.5 -7.113 1 92.06 100 LYS A O 1
ATOM 796 N N . SER A 1 101 ? 0.723 -32.094 -7.539 1 87.81 101 SER A N 1
ATOM 797 C CA . SER A 1 101 ? 1.311 -33 -6.555 1 87.81 101 SER A CA 1
ATOM 798 C C . SER A 1 101 ? 2.613 -33.594 -7.066 1 87.81 101 SER A C 1
ATOM 800 O O . SER A 1 101 ? 2.732 -33.938 -8.25 1 87.81 101 SER A O 1
ATOM 802 N N . SER A 1 102 ? 3.643 -33.5 -6.234 1 76.12 102 SER A N 1
ATOM 803 C CA . SER A 1 102 ? 4.926 -34.062 -6.625 1 76.12 102 SER A CA 1
ATOM 804 C C . SER A 1 102 ? 4.84 -35.594 -6.738 1 76.12 102 SER A C 1
ATOM 806 O O . SER A 1 102 ? 4.145 -36.25 -5.953 1 76.12 102 SER A O 1
ATOM 808 N N . GLU A 1 103 ? 5.359 -36.062 -7.762 1 72.06 103 GLU A N 1
ATOM 809 C CA . GLU A 1 103 ? 5.418 -37.531 -7.957 1 72.06 103 GLU A CA 1
ATOM 810 C C . GLU A 1 103 ? 6.297 -38.188 -6.898 1 72.06 103 GLU A C 1
ATOM 812 O O . GLU A 1 103 ? 6.039 -39.312 -6.492 1 72.06 103 GLU A O 1
ATOM 817 N N . GLU A 1 104 ? 7.328 -37.5 -6.547 1 69.88 104 GLU A N 1
ATOM 818 C CA . GLU A 1 104 ? 8.305 -38.062 -5.621 1 69.88 104 GLU A CA 1
ATOM 819 C C . GLU A 1 104 ? 7.773 -38.062 -4.191 1 69.88 104 GLU A C 1
ATOM 821 O O . GLU A 1 104 ? 7.992 -39 -3.432 1 69.88 104 GLU A O 1
ATOM 826 N N . ASP A 1 105 ? 7.289 -37 -3.844 1 67.25 105 ASP A N 1
ATOM 827 C CA . ASP A 1 105 ? 6.715 -36.844 -2.508 1 67.25 105 ASP A CA 1
ATOM 828 C C . ASP A 1 105 ? 5.297 -36.281 -2.574 1 67.25 105 ASP A C 1
ATOM 830 O O . ASP A 1 105 ? 5.109 -35.094 -2.695 1 67.25 105 ASP A O 1
ATOM 834 N N . HIS A 1 106 ? 4.387 -37.25 -2.592 1 69.69 106 HIS A N 1
ATOM 835 C CA . HIS A 1 106 ? 2.977 -36.938 -2.793 1 69.69 106 HIS A CA 1
ATOM 836 C C . HIS A 1 106 ? 2.457 -36 -1.691 1 69.69 106 HIS A C 1
ATOM 838 O O . HIS A 1 106 ? 1.349 -35.469 -1.793 1 69.69 106 HIS A O 1
ATOM 844 N N . ARG A 1 107 ? 3.473 -35.781 -0.829 1 74.06 107 ARG A N 1
ATOM 845 C CA . ARG A 1 107 ? 3.021 -34.969 0.289 1 74.06 107 ARG A CA 1
ATOM 846 C C . ARG A 1 107 ? 3.133 -33.469 -0.044 1 74.06 107 ARG A C 1
ATOM 848 O O . ARG A 1 107 ? 2.535 -32.625 0.633 1 74.06 107 ARG A O 1
ATOM 855 N N . TYR A 1 108 ? 3.787 -33.25 -1.209 1 83.75 108 TYR A N 1
ATOM 856 C CA . TYR A 1 108 ? 3.988 -31.844 -1.503 1 83.75 108 TYR A CA 1
ATOM 857 C C . TYR A 1 108 ? 3.191 -31.422 -2.732 1 83.75 108 TYR A C 1
ATOM 859 O O . TYR A 1 108 ? 3.158 -32.156 -3.732 1 83.75 108 TYR A O 1
ATOM 867 N N . VAL A 1 109 ? 2.41 -30.469 -2.514 1 91.94 109 VAL A N 1
ATOM 868 C CA . VAL A 1 109 ? 1.758 -29.812 -3.637 1 91.94 109 VAL A CA 1
ATOM 869 C C . VAL A 1 109 ? 2.615 -28.641 -4.113 1 91.94 109 VAL A C 1
ATOM 871 O O . VAL A 1 109 ? 2.887 -27.703 -3.352 1 91.94 109 VAL A O 1
ATOM 874 N N . LYS A 1 110 ? 3.125 -28.797 -5.305 1 95.5 110 LYS A N 1
ATOM 875 C CA . LYS A 1 110 ? 3.973 -27.734 -5.855 1 95.5 110 LYS A CA 1
ATOM 876 C C . LYS A 1 110 ? 3.141 -26.688 -6.574 1 95.5 110 LYS A C 1
ATOM 878 O O . LYS A 1 110 ? 2.201 -27.016 -7.305 1 95.5 110 LYS A O 1
ATOM 883 N N . VAL A 1 111 ? 3.465 -25.422 -6.355 1 97.38 111 VAL A N 1
ATOM 884 C CA . VAL A 1 111 ? 2.793 -24.297 -6.996 1 97.38 111 VAL A CA 1
ATOM 885 C C . VAL A 1 111 ? 3.654 -23.766 -8.141 1 97.38 111 VAL A C 1
ATOM 887 O O . VAL A 1 111 ? 4.828 -23.438 -7.938 1 97.38 111 VAL A O 1
ATOM 890 N N . GLN A 1 112 ? 3.061 -23.719 -9.312 1 96.44 112 GLN A N 1
ATOM 891 C CA . GLN A 1 112 ? 3.818 -23.266 -10.469 1 96.44 112 GLN A CA 1
ATOM 892 C C . GLN A 1 112 ? 2.98 -22.328 -11.336 1 96.44 112 GLN A C 1
ATOM 894 O O . GLN A 1 112 ? 1.751 -22.422 -11.359 1 96.44 112 GLN A O 1
ATOM 899 N N . PHE A 1 113 ? 3.709 -21.484 -12.086 1 97.56 113 PHE A N 1
ATOM 900 C CA . PHE A 1 113 ? 3.02 -20.609 -13.023 1 97.56 113 PHE A CA 1
ATOM 901 C C . PHE A 1 113 ? 2.533 -21.391 -14.234 1 97.56 113 PHE A C 1
ATOM 903 O O . PHE A 1 113 ? 3.207 -22.297 -14.703 1 97.56 113 PHE A O 1
ATOM 910 N N . THR A 1 114 ? 1.347 -21.031 -14.711 1 97.94 114 THR A N 1
ATOM 911 C CA . THR A 1 114 ? 1.026 -21.328 -16.094 1 97.94 114 THR A CA 1
ATOM 912 C C . THR A 1 114 ? 1.703 -20.344 -17.047 1 97.94 114 THR A C 1
ATOM 914 O O . THR A 1 114 ? 2.316 -19.375 -16.594 1 97.94 114 THR A O 1
ATOM 917 N N . GLN A 1 115 ? 1.637 -20.625 -18.344 1 97.81 115 GLN A N 1
ATOM 918 C CA . GLN A 1 115 ? 2.16 -19.656 -19.312 1 97.81 115 GLN A CA 1
ATOM 919 C C . GLN A 1 115 ? 1.428 -18.328 -19.203 1 97.81 115 GLN A C 1
ATOM 921 O O . GLN A 1 115 ? 2.051 -17.266 -19.266 1 97.81 115 GLN A O 1
ATOM 926 N N . THR A 1 116 ? 0.146 -18.391 -19.016 1 97.38 116 THR A N 1
ATOM 927 C CA . THR A 1 116 ? -0.68 -17.203 -18.875 1 97.38 116 THR A CA 1
ATOM 928 C C . THR A 1 116 ? -0.266 -16.406 -17.641 1 97.38 116 THR A C 1
ATOM 930 O O . THR A 1 116 ? -0.148 -15.172 -17.688 1 97.38 116 THR A O 1
ATOM 933 N N . GLY A 1 117 ? -0.049 -17.094 -16.547 1 97.25 117 GLY A N 1
ATOM 934 C CA . GLY A 1 117 ? 0.399 -16.453 -15.32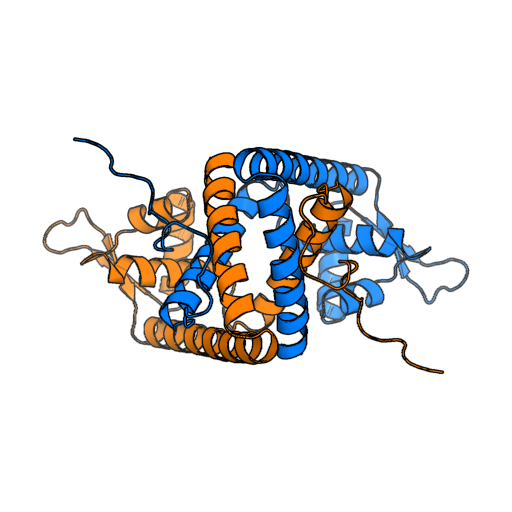 1 97.25 117 GLY A CA 1
ATOM 935 C C . GLY A 1 117 ? 1.76 -15.789 -15.453 1 97.25 117 GLY A C 1
ATOM 936 O O . GLY A 1 117 ? 1.97 -14.68 -14.961 1 97.25 117 GLY A O 1
ATOM 937 N N . LYS A 1 118 ? 2.627 -16.453 -16.125 1 96.12 118 LYS A N 1
ATOM 938 C CA . LYS A 1 118 ? 3.969 -15.93 -16.359 1 96.12 118 LYS A CA 1
ATOM 939 C C . LYS A 1 118 ? 3.916 -14.648 -17.188 1 96.12 118 LYS A C 1
ATOM 941 O O . LYS A 1 118 ? 4.598 -13.672 -16.859 1 96.12 118 LYS A O 1
ATOM 946 N N . GLU A 1 119 ? 3.164 -14.688 -18.203 1 96.44 119 GLU A N 1
ATOM 947 C CA . GLU A 1 119 ? 3.025 -13.523 -19.062 1 96.44 119 GLU A CA 1
ATOM 948 C C . GLU A 1 119 ? 2.402 -12.352 -18.312 1 96.44 119 GLU A C 1
ATOM 950 O O . GLU A 1 119 ? 2.859 -11.211 -18.438 1 96.44 119 GLU A O 1
ATOM 955 N N . LEU A 1 120 ? 1.419 -12.633 -17.562 1 95.88 120 LEU A N 1
ATOM 956 C CA . LEU A 1 120 ? 0.72 -11.609 -16.797 1 95.88 120 LEU A CA 1
ATOM 957 C C . LEU A 1 120 ? 1.672 -10.906 -15.836 1 95.88 120 LEU A C 1
ATOM 959 O O . LEU A 1 120 ? 1.723 -9.672 -15.797 1 95.88 120 LEU A O 1
ATOM 963 N N . ILE A 1 121 ? 2.432 -11.656 -15.078 1 94 121 ILE A N 1
ATOM 964 C CA . ILE A 1 121 ? 3.289 -11.078 -14.047 1 94 121 ILE A CA 1
ATOM 965 C C . ILE A 1 121 ? 4.441 -10.328 -14.695 1 94 121 ILE A C 1
ATOM 967 O O . ILE A 1 121 ? 4.891 -9.297 -14.18 1 94 121 ILE A O 1
ATOM 971 N N . THR A 1 122 ? 4.891 -10.875 -15.805 1 93.5 122 THR A N 1
ATOM 972 C CA . THR A 1 122 ? 5.945 -10.188 -16.547 1 93.5 122 THR A CA 1
ATOM 973 C C . THR A 1 122 ? 5.461 -8.828 -17.031 1 93.5 122 THR A C 1
ATOM 975 O O . THR A 1 122 ? 6.156 -7.82 -16.875 1 93.5 122 THR A O 1
ATOM 978 N N . GLU A 1 123 ? 4.301 -8.828 -17.547 1 94.56 123 GLU A N 1
ATOM 979 C CA . GLU A 1 123 ? 3.717 -7.582 -18.031 1 94.56 123 GLU A CA 1
ATOM 980 C C . GLU A 1 123 ? 3.506 -6.582 -16.906 1 94.56 123 GLU A C 1
ATOM 982 O O . GLU A 1 123 ? 3.82 -5.398 -17.047 1 94.56 123 GLU A O 1
ATOM 987 N N . GLU A 1 124 ? 2.945 -7.012 -15.82 1 93.31 124 GLU A N 1
ATOM 988 C CA . GLU A 1 124 ? 2.682 -6.141 -14.672 1 93.31 124 GLU A CA 1
ATOM 989 C C . GLU A 1 124 ? 3.979 -5.566 -14.109 1 93.31 124 GLU A C 1
ATOM 991 O O . GLU A 1 124 ? 4.047 -4.375 -13.797 1 93.31 124 GLU A O 1
ATOM 996 N N . LEU A 1 125 ? 4.98 -6.406 -14 1 91.81 125 LEU A N 1
ATOM 997 C CA . LEU A 1 125 ? 6.262 -5.961 -13.469 1 91.81 125 LEU A CA 1
ATOM 998 C C . LEU A 1 125 ? 6.918 -4.949 -14.398 1 91.81 125 LEU A C 1
ATOM 1000 O O . LEU A 1 125 ? 7.5 -3.963 -13.945 1 91.81 125 LEU A O 1
ATOM 1004 N N . GLU A 1 126 ? 6.828 -5.242 -15.656 1 93.06 126 GLU A N 1
ATOM 1005 C CA . GLU A 1 126 ? 7.406 -4.328 -16.641 1 93.06 126 GLU A CA 1
ATOM 1006 C C . GLU A 1 126 ? 6.738 -2.959 -16.578 1 93.06 126 GLU A C 1
ATOM 1008 O O . GLU A 1 126 ? 7.414 -1.929 -16.641 1 93.06 126 GLU A O 1
ATOM 1013 N N . LYS A 1 127 ? 5.445 -2.961 -16.453 1 93 127 LYS A N 1
ATOM 1014 C CA . LYS A 1 127 ? 4.695 -1.714 -16.328 1 93 127 LYS A CA 1
ATOM 1015 C C . LYS A 1 127 ? 5.145 -0.925 -15.102 1 93 127 LYS A C 1
ATOM 1017 O O . LYS A 1 127 ? 5.375 0.283 -15.18 1 93 127 LYS A O 1
ATOM 1022 N N . CYS A 1 128 ? 5.312 -1.597 -14.023 1 92.25 128 CYS A N 1
ATOM 1023 C CA . CYS A 1 128 ? 5.723 -0.96 -12.781 1 92.25 128 CYS A CA 1
ATOM 1024 C C . CYS A 1 128 ? 7.145 -0.421 -12.883 1 92.25 128 CYS A C 1
ATOM 1026 O O . CYS A 1 128 ? 7.422 0.7 -12.453 1 92.25 128 CYS A O 1
ATOM 1028 N N . CYS A 1 129 ? 7.992 -1.189 -13.461 1 93.94 129 CYS A N 1
ATOM 1029 C CA . CYS A 1 129 ? 9.391 -0.789 -13.57 1 93.94 129 CYS A CA 1
ATOM 1030 C C . CYS A 1 129 ? 9.539 0.424 -14.484 1 93.94 129 CYS A C 1
ATOM 1032 O O . CYS A 1 129 ? 10.344 1.315 -14.211 1 93.94 129 CYS A O 1
ATOM 1034 N N . LYS A 1 130 ? 8.75 0.436 -15.555 1 94.62 130 LYS A N 1
ATOM 1035 C CA . LYS A 1 130 ? 8.773 1.59 -16.453 1 94.62 130 LYS A CA 1
ATOM 1036 C C . LYS A 1 130 ? 8.32 2.855 -15.727 1 94.62 130 LYS A C 1
ATOM 1038 O O . LYS A 1 130 ? 8.906 3.924 -15.906 1 94.62 130 LYS A O 1
ATOM 1043 N N . LEU A 1 131 ? 7.332 2.717 -14.945 1 93.88 131 LEU A N 1
ATOM 1044 C CA . LEU A 1 131 ? 6.844 3.836 -14.148 1 93.88 131 LEU A CA 1
ATOM 1045 C C . LEU A 1 131 ? 7.914 4.312 -13.172 1 93.88 131 LEU A C 1
ATOM 1047 O O . LEU A 1 131 ? 8.172 5.512 -13.062 1 93.88 131 LEU A O 1
ATOM 1051 N N . LEU A 1 132 ? 8.555 3.35 -12.484 1 94.44 132 LEU A N 1
ATOM 1052 C CA . LEU A 1 132 ? 9.562 3.689 -11.492 1 94.44 132 LEU A CA 1
ATOM 1053 C C . LEU A 1 132 ? 10.781 4.324 -12.148 1 94.44 132 LEU A C 1
ATOM 1055 O O . LEU A 1 132 ? 11.43 5.199 -11.555 1 94.44 132 LEU A O 1
ATOM 1059 N N . GLU A 1 133 ? 11.031 3.885 -13.344 1 95.94 133 GLU A N 1
ATOM 1060 C CA . GLU A 1 133 ? 12.117 4.504 -14.094 1 95.94 133 GLU A CA 1
ATOM 1061 C C . GLU A 1 133 ? 11.836 5.98 -14.359 1 95.94 133 GLU A C 1
ATOM 1063 O O . GLU A 1 133 ? 12.727 6.82 -14.219 1 95.94 133 GLU A O 1
ATOM 1068 N N . ARG A 1 134 ? 10.641 6.297 -14.742 1 95.81 134 ARG A N 1
ATOM 1069 C CA . ARG A 1 134 ? 10.25 7.684 -14.961 1 95.81 134 ARG A CA 1
ATOM 1070 C C . ARG A 1 134 ? 10.328 8.492 -13.672 1 95.81 134 ARG A C 1
ATOM 1072 O O . ARG A 1 134 ? 10.758 9.641 -13.672 1 95.81 134 ARG A O 1
ATOM 1079 N N . VAL A 1 135 ? 9.906 7.879 -12.609 1 95.69 135 VAL A N 1
ATOM 1080 C CA . VAL A 1 135 ? 9.977 8.539 -11.305 1 95.69 135 VAL A CA 1
ATOM 1081 C C . VAL A 1 135 ? 11.438 8.844 -10.953 1 95.69 135 VAL A C 1
ATOM 1083 O O . VAL A 1 135 ? 11.758 9.945 -10.516 1 95.69 135 VAL A O 1
ATOM 1086 N N . LYS A 1 136 ? 12.273 7.812 -11.141 1 96.12 136 LYS A N 1
ATOM 1087 C CA . LYS A 1 136 ? 13.695 7.98 -10.875 1 96.12 136 LYS A CA 1
ATOM 1088 C C . LYS A 1 136 ? 14.289 9.117 -11.703 1 96.12 136 LYS A C 1
ATOM 1090 O O . LYS A 1 136 ? 15.109 9.891 -11.211 1 96.12 136 LYS A O 1
ATOM 1095 N N . GLU A 1 137 ? 13.891 9.227 -12.938 1 96.38 137 GLU A N 1
ATOM 1096 C CA . GLU A 1 137 ? 14.391 10.273 -13.82 1 96.38 137 GLU A CA 1
ATOM 1097 C C . GLU A 1 137 ? 14.023 11.656 -13.305 1 96.38 137 GLU A C 1
ATOM 1099 O O . GLU A 1 137 ? 14.812 12.594 -13.406 1 96.38 137 GLU A O 1
ATOM 1104 N N . ARG A 1 138 ? 12.906 11.789 -12.727 1 96.31 138 ARG A N 1
ATOM 1105 C CA . ARG A 1 138 ? 12.445 13.078 -12.219 1 96.31 138 ARG A CA 1
ATOM 1106 C C . ARG A 1 138 ? 13.023 13.367 -10.844 1 96.31 138 ARG A C 1
ATOM 1108 O O . ARG A 1 138 ? 13.367 14.508 -10.531 1 96.31 138 ARG A O 1
ATOM 1115 N N . MET A 1 139 ? 13.117 12.391 -10.008 1 94.12 139 MET A N 1
ATOM 1116 C CA . MET A 1 139 ? 13.648 12.539 -8.656 1 94.12 139 MET A CA 1
ATOM 1117 C C . MET A 1 139 ? 15.164 12.688 -8.672 1 94.12 139 MET A C 1
ATOM 1119 O O . MET A 1 139 ? 15.734 13.367 -7.816 1 94.12 139 MET A O 1
ATOM 1123 N N . GLY A 1 140 ? 15.82 12.047 -9.617 1 93.81 140 GLY A N 1
ATOM 1124 C CA . GLY A 1 140 ? 17.266 11.898 -9.641 1 93.81 140 GLY A CA 1
ATOM 1125 C C . GLY A 1 140 ? 17.75 10.586 -9.039 1 93.81 140 GLY A C 1
ATOM 1126 O O . GLY A 1 140 ? 17.141 10.078 -8.086 1 93.81 140 GLY A O 1
ATOM 1127 N N . GLU A 1 141 ? 18.875 10.102 -9.57 1 92.44 141 GLU A N 1
ATOM 1128 C CA . GLU A 1 141 ? 19.438 8.82 -9.164 1 92.44 141 GLU A CA 1
ATOM 1129 C C . GLU A 1 141 ? 19.781 8.812 -7.68 1 92.44 141 GLU A C 1
ATOM 1131 O O . GLU A 1 141 ? 19.438 7.867 -6.961 1 92.44 141 GLU A O 1
ATOM 1136 N N . LYS A 1 142 ? 20.328 9.867 -7.262 1 90.94 142 LYS A N 1
ATOM 1137 C CA . LYS A 1 142 ? 20.797 9.953 -5.879 1 90.94 142 LYS A CA 1
ATOM 1138 C C . LYS A 1 142 ? 19.609 9.961 -4.91 1 90.94 142 LYS A C 1
ATOM 1140 O O . LYS A 1 142 ? 19.594 9.195 -3.943 1 90.94 142 LYS A O 1
ATOM 1145 N N . ASP A 1 143 ? 18.609 10.742 -5.145 1 92.12 143 ASP A N 1
ATOM 1146 C CA . ASP A 1 143 ? 17.453 10.859 -4.27 1 92.12 143 ASP A CA 1
ATOM 1147 C C . ASP A 1 143 ? 16.641 9.562 -4.262 1 92.12 143 ASP A C 1
ATOM 1149 O O . ASP A 1 143 ? 16.125 9.141 -3.221 1 92.12 143 ASP A O 1
ATOM 1153 N N . MET A 1 144 ? 16.609 8.953 -5.418 1 94.06 144 MET A N 1
ATOM 1154 C CA . MET A 1 144 ? 15.906 7.676 -5.496 1 94.06 144 MET A CA 1
ATOM 1155 C C . MET A 1 144 ? 16.609 6.613 -4.66 1 94.06 144 MET A C 1
ATOM 1157 O O . MET A 1 144 ? 15.953 5.84 -3.957 1 94.06 144 MET A O 1
ATOM 1161 N N . TYR A 1 145 ? 17.812 6.617 -4.762 1 92.19 145 TYR A N 1
ATOM 1162 C CA . TYR A 1 145 ? 18.562 5.629 -3.994 1 92.19 145 TYR A CA 1
ATOM 1163 C C . TYR A 1 145 ? 18.422 5.883 -2.498 1 92.19 145 TYR A C 1
ATOM 1165 O O . TYR A 1 145 ? 18.297 4.938 -1.713 1 92.19 145 TYR A O 1
ATOM 1173 N N . LYS A 1 146 ? 18.469 7.109 -2.094 1 90.69 146 LYS A N 1
ATOM 1174 C CA . LYS A 1 146 ? 18.25 7.445 -0.69 1 90.69 146 LYS A CA 1
ATOM 1175 C C . LYS A 1 146 ? 16.859 7.004 -0.224 1 90.69 146 LYS A C 1
ATOM 1177 O O . LYS A 1 146 ? 16.719 6.449 0.867 1 90.69 146 LYS A O 1
ATOM 1182 N N . PHE A 1 147 ? 15.938 7.242 -1.048 1 94.62 147 PHE A N 1
ATOM 1183 C CA . PHE A 1 147 ? 14.586 6.789 -0.751 1 94.62 147 PHE A CA 1
ATOM 1184 C C . PHE A 1 147 ? 14.555 5.277 -0.55 1 94.62 147 PHE A C 1
ATOM 1186 O O . PHE A 1 147 ? 14.016 4.789 0.447 1 94.62 147 PHE A O 1
ATOM 1193 N N . LEU A 1 148 ? 15.117 4.562 -1.478 1 94.19 148 LEU A N 1
ATOM 1194 C CA . LEU A 1 148 ? 15.102 3.104 -1.411 1 94.19 148 LEU A CA 1
ATOM 1195 C C . LEU A 1 148 ? 15.773 2.609 -0.132 1 94.19 148 LEU A C 1
ATOM 1197 O O . LEU A 1 148 ? 15.281 1.678 0.509 1 94.19 148 LEU A O 1
ATOM 1201 N N . TYR A 1 149 ? 16.797 3.287 0.234 1 91.38 149 TYR A N 1
ATOM 1202 C CA . TYR A 1 149 ? 17.547 2.902 1.422 1 91.38 149 TYR A CA 1
ATOM 1203 C C . TYR A 1 149 ? 16.719 3.092 2.684 1 91.38 149 TYR A C 1
ATOM 1205 O O . TYR A 1 149 ? 16.547 2.158 3.469 1 91.38 149 TYR A O 1
ATOM 1213 N N . TYR A 1 150 ? 16.203 4.262 2.875 1 92.81 150 TYR A N 1
ATOM 1214 C CA . TYR A 1 150 ? 15.453 4.559 4.086 1 92.81 150 TYR A CA 1
ATOM 1215 C C . TYR A 1 150 ? 14.133 3.795 4.109 1 92.81 150 TYR A C 1
ATOM 1217 O O . TYR A 1 150 ? 13.648 3.404 5.176 1 92.81 150 TYR A O 1
ATOM 1225 N N . TYR A 1 151 ? 13.539 3.598 2.953 1 93.94 151 TYR A N 1
ATOM 1226 C CA . TYR A 1 151 ? 12.297 2.832 2.869 1 93.94 151 TYR A CA 1
ATOM 1227 C C . TYR A 1 151 ? 12.523 1.383 3.285 1 93.94 151 TYR A C 1
ATOM 1229 O O . TYR A 1 151 ? 11.695 0.791 3.977 1 93.94 151 TYR A O 1
ATOM 1237 N N . SER A 1 152 ? 13.586 0.828 2.811 1 92.56 152 SER A N 1
ATOM 1238 C CA . SER A 1 152 ? 13.914 -0.547 3.176 1 92.56 152 SER A CA 1
ATOM 1239 C C . SER A 1 152 ? 14.078 -0.693 4.684 1 92.56 152 SER A C 1
ATOM 1241 O O . SER A 1 152 ? 13.578 -1.651 5.281 1 92.56 152 SER A O 1
ATOM 1243 N N . GLN A 1 153 ? 14.75 0.26 5.27 1 93.06 153 GLN A N 1
ATOM 1244 C CA . GLN A 1 153 ? 14.906 0.256 6.723 1 93.06 153 GLN A CA 1
ATOM 1245 C C . GLN A 1 153 ? 13.555 0.359 7.418 1 93.06 153 GLN A C 1
ATOM 1247 O O . GLN A 1 153 ? 13.281 -0.375 8.375 1 93.06 153 GLN A O 1
ATOM 1252 N N . PHE A 1 154 ? 12.75 1.219 6.945 1 94.31 154 PHE A N 1
ATOM 1253 C CA . PHE A 1 154 ? 11.414 1.438 7.488 1 94.31 154 PHE A CA 1
ATOM 1254 C C . PHE A 1 154 ? 10.602 0.151 7.453 1 94.31 154 PHE A C 1
ATOM 1256 O O . PHE A 1 154 ? 10.016 -0.248 8.461 1 94.31 154 PHE A O 1
ATOM 1263 N N . CYS A 1 155 ? 10.602 -0.472 6.324 1 91.69 155 CYS A N 1
ATOM 1264 C CA . CYS A 1 155 ? 9.781 -1.67 6.145 1 91.69 155 CYS A CA 1
ATOM 1265 C C . CYS A 1 155 ? 10.281 -2.805 7.031 1 91.69 155 CYS A C 1
ATOM 1267 O O . CYS A 1 155 ? 9.484 -3.549 7.602 1 91.69 155 CYS A O 1
ATOM 1269 N N . THR A 1 156 ? 11.586 -2.982 7.148 1 89.25 156 THR A N 1
ATOM 1270 C CA . THR A 1 156 ? 12.148 -4.043 7.973 1 89.25 156 T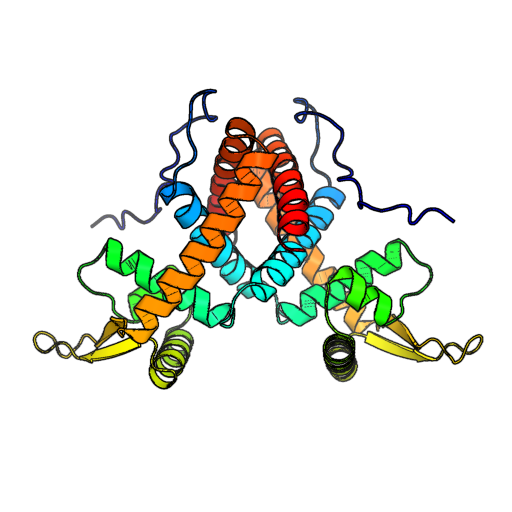HR A CA 1
ATOM 1271 C C . THR A 1 156 ? 11.742 -3.873 9.43 1 89.25 156 THR A C 1
ATOM 1273 O O . THR A 1 156 ? 11.289 -4.824 10.07 1 89.25 156 THR A O 1
ATOM 1276 N N . ILE A 1 157 ? 11.883 -2.654 9.906 1 92.62 157 ILE A N 1
ATOM 1277 C CA . ILE A 1 157 ? 11.539 -2.367 11.297 1 92.62 157 ILE A CA 1
ATOM 1278 C C . ILE A 1 157 ? 10.031 -2.488 11.5 1 92.62 157 ILE A C 1
ATOM 1280 O O . ILE A 1 157 ? 9.578 -3.018 12.516 1 92.62 157 ILE A O 1
ATOM 1284 N N . LEU A 1 158 ? 9.273 -1.946 10.531 1 90.94 158 LEU A N 1
ATOM 1285 C CA . LEU A 1 158 ? 7.82 -1.98 10.602 1 90.94 158 LEU A CA 1
ATOM 1286 C C . LEU A 1 158 ? 7.316 -3.412 10.75 1 90.94 158 LEU A C 1
ATOM 1288 O O . LEU A 1 158 ? 6.492 -3.699 11.625 1 90.94 158 LEU A O 1
ATOM 1292 N N . VAL A 1 159 ? 7.773 -4.328 9.938 1 84.25 159 VAL A N 1
ATOM 1293 C CA . VAL A 1 159 ? 7.348 -5.723 9.945 1 84.25 159 VAL A CA 1
ATOM 1294 C C . VAL A 1 159 ? 7.719 -6.363 11.281 1 84.25 159 VAL A C 1
ATOM 1296 O O . VAL A 1 159 ? 6.926 -7.113 11.859 1 84.25 159 VAL A O 1
ATOM 1299 N N . ASP A 1 160 ? 8.875 -6.035 11.766 1 87.81 160 ASP A N 1
ATOM 1300 C CA . ASP A 1 160 ? 9.336 -6.562 13.047 1 87.81 160 ASP A CA 1
ATOM 1301 C C . ASP A 1 160 ? 8.438 -6.09 14.188 1 87.81 160 ASP A C 1
ATOM 1303 O O . ASP A 1 160 ? 8.219 -6.82 15.156 1 87.81 160 ASP A O 1
ATOM 1307 N N . GLU A 1 161 ? 8.008 -4.848 14.07 1 89.62 161 GLU A N 1
ATOM 1308 C CA . GLU A 1 161 ? 7.191 -4.273 15.133 1 89.62 161 GLU A CA 1
ATOM 1309 C C . GLU A 1 161 ? 5.766 -4.82 15.094 1 89.62 161 GLU A C 1
ATOM 1311 O O . GLU A 1 161 ? 5.062 -4.809 16.109 1 89.62 161 GLU A O 1
ATOM 1316 N N . ILE A 1 162 ? 5.289 -5.242 13.953 1 84.25 162 ILE A N 1
ATOM 1317 C CA . ILE A 1 162 ? 3.943 -5.785 13.812 1 84.25 162 ILE A CA 1
ATOM 1318 C C . ILE A 1 162 ? 3.912 -7.227 14.312 1 84.25 162 ILE A C 1
ATOM 1320 O O . ILE A 1 162 ? 2.957 -7.637 14.977 1 84.25 162 ILE A O 1
ATOM 1324 N N . PHE A 1 163 ? 4.902 -8.008 14.047 1 77.62 163 PHE A N 1
ATOM 1325 C CA . PHE A 1 163 ? 4.941 -9.406 14.453 1 77.62 163 PHE A CA 1
ATOM 1326 C C . PHE A 1 163 ? 6.008 -9.633 15.516 1 77.62 163 PHE A C 1
ATOM 1328 O O . PHE A 1 163 ? 6.012 -10.672 16.188 1 77.62 163 PHE A O 1
ATOM 1335 N N . MET B 1 1 ? 20.328 -27.188 14.977 1 23.14 1 MET B N 1
ATOM 1336 C CA . MET B 1 1 ? 20.359 -26.719 13.594 1 23.14 1 MET B CA 1
ATOM 1337 C C . MET B 1 1 ? 19.75 -25.328 13.477 1 23.14 1 MET B C 1
ATOM 1339 O O . MET B 1 1 ? 18.594 -25.125 13.836 1 23.14 1 MET B O 1
ATOM 1343 N N . LYS B 1 2 ? 20.516 -24.172 13.398 1 24.95 2 LYS B N 1
ATOM 1344 C CA . LYS B 1 2 ? 20.297 -22.766 13.734 1 24.95 2 LYS B CA 1
ATOM 1345 C C . LYS B 1 2 ? 19.344 -22.094 12.742 1 24.95 2 LYS B C 1
ATOM 1347 O O . LYS B 1 2 ? 19.516 -22.234 11.531 1 24.95 2 LYS B O 1
ATOM 1352 N N . ALA B 1 3 ? 18.078 -21.844 13.102 1 28.02 3 ALA B N 1
ATOM 1353 C CA . ALA B 1 3 ? 17.031 -21.109 12.391 1 28.02 3 ALA B CA 1
ATOM 1354 C C . ALA B 1 3 ? 17.594 -19.859 11.727 1 28.02 3 ALA B C 1
ATOM 1356 O O . ALA B 1 3 ? 17.812 -18.828 12.383 1 28.02 3 ALA B O 1
ATOM 1357 N N . LYS B 1 4 ? 18.625 -19.875 10.93 1 31.75 4 LYS B N 1
ATOM 1358 C CA . LYS B 1 4 ? 19.25 -18.75 10.242 1 31.75 4 LYS B CA 1
ATOM 1359 C C . LYS B 1 4 ? 18.203 -17.828 9.617 1 31.75 4 LYS B C 1
ATOM 1361 O O . LYS B 1 4 ? 17.5 -18.234 8.68 1 31.75 4 LYS B O 1
ATOM 1366 N N . ASP B 1 5 ? 17.609 -16.656 10.234 1 29.58 5 ASP B N 1
ATOM 1367 C CA . ASP B 1 5 ? 16.562 -15.695 10.562 1 29.58 5 ASP B CA 1
ATOM 1368 C C . ASP B 1 5 ? 16.188 -14.852 9.352 1 29.58 5 ASP B C 1
ATOM 1370 O O . ASP B 1 5 ? 15.023 -14.836 8.938 1 29.58 5 ASP B O 1
ATOM 1374 N N . THR B 1 6 ? 16.547 -13.273 9.391 1 33.81 6 THR B N 1
ATOM 1375 C CA . THR B 1 6 ? 16.188 -11.914 9 1 33.81 6 THR B CA 1
ATOM 1376 C C . THR B 1 6 ? 16.531 -11.664 7.539 1 33.81 6 THR B C 1
ATOM 1378 O O . THR B 1 6 ? 17.688 -11.797 7.141 1 33.81 6 THR B O 1
ATOM 1381 N N . GLU B 1 7 ? 15.898 -11.93 6.574 1 36.94 7 GLU B N 1
ATOM 1382 C CA . GLU B 1 7 ? 16.156 -11.516 5.199 1 36.94 7 GLU B CA 1
ATOM 1383 C C . GLU B 1 7 ? 16.875 -10.164 5.152 1 36.94 7 GLU B C 1
ATOM 1385 O O . GLU B 1 7 ? 16.297 -9.141 5.512 1 36.94 7 GLU B O 1
ATOM 1390 N N . SER B 1 8 ? 18.125 -9.977 5.488 1 37.38 8 SER B N 1
ATOM 1391 C CA . SER B 1 8 ? 19.062 -8.867 5.469 1 37.38 8 SER B CA 1
ATOM 1392 C C . SER B 1 8 ? 18.844 -7.977 4.254 1 37.38 8 SER B C 1
ATOM 1394 O O . SER B 1 8 ? 18.594 -8.469 3.15 1 37.38 8 SER B O 1
ATOM 1396 N N . SER B 1 9 ? 18.266 -6.758 4.43 1 45 9 SER B N 1
ATOM 1397 C CA . SER B 1 9 ? 18.219 -5.715 3.408 1 45 9 SER B CA 1
ATOM 1398 C C . SER B 1 9 ? 19.5 -5.711 2.576 1 45 9 SER B C 1
ATOM 1400 O O . SER B 1 9 ? 20.609 -5.66 3.125 1 45 9 SER B O 1
ATOM 1402 N N . ASP B 1 10 ? 19.453 -6.414 1.597 1 49.59 10 ASP B N 1
ATOM 1403 C CA . ASP B 1 10 ? 20.594 -6.434 0.676 1 49.59 10 ASP B CA 1
ATOM 1404 C C . ASP B 1 10 ? 21.141 -5.027 0.445 1 49.59 10 ASP B C 1
ATOM 1406 O O . ASP B 1 10 ? 21.812 -4.777 -0.554 1 49.59 10 ASP B O 1
ATOM 1410 N N . TRP B 1 11 ? 20.5 -4.105 1.073 1 48.88 11 TRP B N 1
ATOM 1411 C CA . TRP B 1 11 ? 21.109 -2.797 0.847 1 48.88 11 TRP B CA 1
ATOM 1412 C C . TRP B 1 11 ? 22.438 -2.682 1.583 1 48.88 11 TRP B C 1
ATOM 1414 O O . TRP B 1 11 ? 22.594 -3.24 2.67 1 48.88 11 TRP B O 1
ATOM 1424 N N . PRO B 1 12 ? 23.469 -2.346 0.941 1 47.75 12 PRO B N 1
ATOM 1425 C CA . PRO B 1 12 ? 24.75 -2.168 1.649 1 47.75 12 PRO B CA 1
ATOM 1426 C C . PRO B 1 12 ? 24.594 -1.386 2.951 1 47.75 12 PRO B C 1
ATOM 1428 O O . PRO B 1 12 ? 23.672 -0.579 3.086 1 47.75 12 PRO B O 1
ATOM 1431 N N . GLU B 1 13 ? 25.297 -1.843 3.926 1 52.81 13 GLU B N 1
ATOM 1432 C CA . GLU B 1 13 ? 25.453 -1.145 5.199 1 52.81 13 GLU B CA 1
ATOM 1433 C C . GLU B 1 13 ? 25.953 0.279 4.988 1 52.81 13 GLU B C 1
ATOM 1435 O O . GLU B 1 13 ? 26.906 0.502 4.223 1 52.81 13 GLU B O 1
ATOM 1440 N N . GLY B 1 14 ? 25.109 1.331 5.25 1 59.12 14 GLY B N 1
ATOM 1441 C CA . GLY B 1 14 ? 25.516 2.729 5.238 1 59.12 14 GLY B CA 1
ATOM 1442 C C . GLY B 1 14 ? 24.703 3.574 4.273 1 59.12 14 GLY B C 1
ATOM 1443 O O . GLY B 1 14 ? 23.953 3.041 3.449 1 59.12 14 GLY B O 1
ATOM 1444 N N . GLU B 1 15 ? 24.641 4.852 4.535 1 62.84 15 GLU B N 1
ATOM 1445 C CA . GLU B 1 15 ? 23.969 5.824 3.68 1 62.84 15 GLU B CA 1
ATOM 1446 C C . GLU B 1 15 ? 24.531 5.797 2.262 1 62.84 15 GLU B C 1
ATOM 1448 O O . GLU B 1 15 ? 25.75 5.633 2.072 1 62.84 15 GLU B O 1
ATOM 1453 N N . PRO B 1 16 ? 23.609 5.582 1.212 1 60.5 16 PRO B N 1
ATOM 1454 C CA . PRO B 1 16 ? 24.047 5.488 -0.182 1 60.5 16 PRO B CA 1
ATOM 1455 C C . PRO B 1 16 ? 25.094 6.543 -0.543 1 60.5 16 PRO B C 1
ATOM 1457 O O . PRO B 1 16 ? 25.016 7.684 -0.083 1 60.5 16 PRO B O 1
ATOM 1460 N N . SER B 1 17 ? 26.266 6.047 -0.908 1 59.16 17 SER B N 1
ATOM 1461 C CA . SER B 1 17 ? 27.25 6.934 -1.504 1 59.16 17 SER B CA 1
ATOM 1462 C C . SER B 1 17 ? 26.797 7.441 -2.867 1 59.16 17 SER B C 1
ATOM 1464 O O . SER B 1 17 ? 25.938 6.828 -3.506 1 59.16 17 SER B O 1
ATOM 1466 N N . ALA B 1 18 ? 27.219 8.695 -3.236 1 56.94 18 ALA B N 1
ATOM 1467 C CA . ALA B 1 18 ? 26.938 9.523 -4.41 1 56.94 18 ALA B CA 1
ATOM 1468 C C . ALA B 1 18 ? 26.938 8.672 -5.68 1 56.94 18 ALA B C 1
ATOM 1470 O O . ALA B 1 18 ? 26.266 9.023 -6.664 1 56.94 18 ALA B O 1
ATOM 1471 N N . GLU B 1 19 ? 27.453 7.441 -5.684 1 65 19 GLU B N 1
ATOM 1472 C CA . GLU B 1 19 ? 27.672 6.836 -6.992 1 65 19 GLU B CA 1
ATOM 1473 C C . GLU B 1 19 ? 26.797 5.609 -7.199 1 65 19 GLU B C 1
ATOM 1475 O O . GLU B 1 19 ? 26.969 4.871 -8.172 1 65 19 GLU B O 1
ATOM 1480 N N . GLN B 1 20 ? 25.734 5.531 -6.402 1 75.81 20 GLN B N 1
ATOM 1481 C CA . GLN B 1 20 ? 25.031 4.262 -6.602 1 75.81 20 GLN B CA 1
ATOM 1482 C C . GLN B 1 20 ? 23.922 4.398 -7.637 1 75.81 20 GLN B C 1
ATOM 1484 O O . GLN B 1 20 ? 23.219 5.414 -7.672 1 75.81 20 GLN B O 1
ATOM 1489 N N . LYS B 1 21 ? 23.891 3.426 -8.625 1 85.12 21 LYS B N 1
ATOM 1490 C CA . LYS B 1 21 ? 22.891 3.387 -9.68 1 85.12 21 LYS B CA 1
ATOM 1491 C C . LYS B 1 21 ? 21.719 2.5 -9.281 1 85.12 21 LYS B C 1
ATOM 1493 O O . LYS B 1 21 ? 21.906 1.448 -8.672 1 85.12 21 LYS B O 1
ATOM 1498 N N . VAL B 1 22 ? 20.562 3.014 -9.477 1 90 22 VAL B N 1
ATOM 1499 C CA . VAL B 1 22 ? 19.359 2.232 -9.25 1 90 22 VAL B CA 1
ATOM 1500 C C . VAL B 1 22 ? 19.188 1.195 -10.359 1 90 22 VAL B C 1
ATOM 1502 O O . VAL B 1 22 ? 19.297 1.526 -11.547 1 90 22 VAL B O 1
ATOM 1505 N N . THR B 1 23 ? 19.016 -0.019 -9.945 1 89.94 23 THR B N 1
ATOM 1506 C CA . THR B 1 23 ? 18.938 -1.112 -10.906 1 89.94 23 THR B CA 1
ATOM 1507 C C . THR B 1 23 ? 17.5 -1.644 -10.992 1 89.94 23 THR B C 1
ATOM 1509 O O . THR B 1 23 ? 16.656 -1.27 -10.18 1 89.94 23 THR B O 1
ATOM 1512 N N . LEU B 1 24 ? 17.312 -2.502 -11.992 1 89.19 24 LEU B N 1
ATOM 1513 C CA . LEU B 1 24 ? 16.031 -3.188 -12.141 1 89.19 24 LEU B CA 1
ATOM 1514 C C . LEU B 1 24 ? 15.734 -4.051 -10.922 1 89.19 24 LEU B C 1
ATOM 1516 O O . LEU B 1 24 ? 14.578 -4.16 -10.5 1 89.19 24 LEU B O 1
ATOM 1520 N N . GLU B 1 25 ? 16.703 -4.602 -10.367 1 88.44 25 GLU B N 1
ATOM 1521 C CA . GLU B 1 25 ? 16.547 -5.418 -9.164 1 88.44 25 GLU B CA 1
ATOM 1522 C C . GLU B 1 25 ? 16.078 -4.578 -7.98 1 88.44 25 GLU B C 1
ATOM 1524 O O . GLU B 1 25 ? 15.305 -5.051 -7.145 1 88.44 25 GLU B O 1
ATOM 1529 N N . ASP B 1 26 ? 16.547 -3.322 -7.953 1 90.94 26 ASP B N 1
ATOM 1530 C CA . ASP B 1 26 ? 16.094 -2.414 -6.898 1 90.94 26 ASP B CA 1
ATOM 1531 C C . ASP B 1 26 ? 14.602 -2.127 -7.012 1 90.94 26 ASP B C 1
ATOM 1533 O O . ASP B 1 26 ? 13.898 -2.078 -6.004 1 90.94 26 ASP B O 1
ATOM 1537 N N . TYR B 1 27 ? 14.156 -2.043 -8.258 1 92.06 27 TYR B N 1
ATOM 1538 C CA . TYR B 1 27 ? 12.734 -1.813 -8.484 1 92.06 27 TYR B CA 1
ATOM 1539 C C . TYR B 1 27 ? 11.906 -3.012 -8.031 1 92.06 27 TYR B C 1
ATOM 1541 O O . TYR B 1 27 ? 10.891 -2.852 -7.344 1 92.06 27 TYR B O 1
ATOM 1549 N N . GLN B 1 28 ? 12.367 -4.133 -8.352 1 88.44 28 GLN B N 1
ATOM 1550 C CA . GLN B 1 28 ? 11.648 -5.355 -7.992 1 88.44 28 GLN B CA 1
ATOM 1551 C C . GLN B 1 28 ? 11.594 -5.535 -6.48 1 88.44 28 GLN B C 1
ATOM 1553 O O . GLN B 1 28 ? 10.555 -5.93 -5.938 1 88.44 28 GLN B O 1
ATOM 1558 N N . GLN B 1 29 ? 12.68 -5.25 -5.855 1 88 29 GLN B N 1
ATOM 1559 C CA . GLN B 1 29 ? 12.719 -5.328 -4.398 1 88 29 GLN B CA 1
ATOM 1560 C C . GLN B 1 29 ? 11.758 -4.324 -3.77 1 88 29 GLN B C 1
ATOM 1562 O O . GLN B 1 29 ? 11.086 -4.637 -2.787 1 88 29 GLN B O 1
ATOM 1567 N N . LEU B 1 30 ? 11.734 -3.119 -4.324 1 90.5 30 LEU B N 1
ATOM 1568 C CA . LEU B 1 30 ? 10.844 -2.076 -3.828 1 90.5 30 LEU B CA 1
ATOM 1569 C C . LEU B 1 30 ? 9.383 -2.506 -3.949 1 90.5 30 LEU B C 1
ATOM 1571 O O . LEU B 1 30 ? 8.609 -2.375 -2.998 1 90.5 30 LEU B O 1
ATOM 1575 N N . ILE B 1 31 ? 9.055 -3.047 -5.055 1 89.19 31 ILE B N 1
ATOM 1576 C CA . ILE B 1 31 ? 7.684 -3.488 -5.312 1 89.19 31 ILE B CA 1
ATOM 1577 C C . ILE B 1 31 ? 7.289 -4.562 -4.305 1 89.19 31 ILE B C 1
ATOM 1579 O O . ILE B 1 31 ? 6.23 -4.477 -3.68 1 89.19 31 ILE B O 1
ATOM 1583 N N . MET B 1 32 ? 8.148 -5.484 -4.055 1 87.75 32 MET B N 1
ATOM 1584 C CA . MET B 1 32 ? 7.898 -6.578 -3.121 1 87.75 32 MET B CA 1
ATOM 1585 C C . MET B 1 32 ? 7.762 -6.059 -1.694 1 87.75 32 MET B C 1
ATOM 1587 O O . MET B 1 32 ? 6.844 -6.449 -0.972 1 87.75 32 MET B O 1
ATOM 1591 N N . GLN B 1 33 ? 8.625 -5.188 -1.319 1 87 33 GLN B N 1
ATOM 1592 C CA . GLN B 1 33 ? 8.594 -4.652 0.038 1 87 33 GLN B CA 1
ATOM 1593 C C . GLN B 1 33 ? 7.324 -3.838 0.281 1 87 33 GLN B C 1
ATOM 1595 O O . GLN B 1 33 ? 6.719 -3.93 1.351 1 87 33 GLN B O 1
ATOM 1600 N N . MET B 1 34 ? 6.973 -3.086 -0.715 1 87.94 34 MET B N 1
ATOM 1601 C CA . MET B 1 34 ? 5.77 -2.266 -0.596 1 87.94 34 MET B CA 1
ATOM 1602 C C . MET B 1 34 ? 4.527 -3.141 -0.465 1 87.94 34 MET B C 1
ATOM 1604 O O . MET B 1 34 ? 3.67 -2.887 0.386 1 87.94 34 MET B O 1
ATOM 1608 N N . ARG B 1 35 ? 4.469 -4.117 -1.246 1 85.75 35 ARG B N 1
ATOM 1609 C CA . ARG B 1 35 ? 3.301 -4.992 -1.229 1 85.75 35 ARG B CA 1
ATOM 1610 C C . ARG B 1 35 ? 3.242 -5.805 0.061 1 85.75 35 ARG B C 1
ATOM 1612 O O . ARG B 1 35 ? 2.172 -5.973 0.648 1 85.75 35 ARG B O 1
ATOM 1619 N N . LYS B 1 36 ? 4.355 -6.289 0.496 1 84 36 LYS B N 1
ATOM 1620 C CA . LYS B 1 36 ? 4.406 -7.023 1.756 1 84 36 LYS B CA 1
ATOM 1621 C C . LYS B 1 36 ? 4.008 -6.133 2.93 1 84 36 LYS B C 1
ATOM 1623 O O . LYS B 1 36 ? 3.234 -6.543 3.795 1 84 36 LYS B O 1
ATOM 1628 N N . ALA B 1 37 ? 4.59 -4.949 2.936 1 83.69 37 ALA B N 1
ATOM 1629 C CA . ALA B 1 37 ? 4.25 -3.992 3.984 1 83.69 37 ALA B CA 1
ATOM 1630 C C . ALA B 1 37 ? 2.754 -3.688 3.986 1 83.69 37 ALA B C 1
ATOM 1632 O O . ALA B 1 37 ? 2.143 -3.547 5.047 1 83.69 37 ALA B O 1
ATOM 1633 N N . ASN B 1 38 ? 2.221 -3.604 2.799 1 84.12 38 ASN B N 1
ATOM 1634 C CA . ASN B 1 38 ? 0.794 -3.32 2.686 1 84.12 38 ASN B CA 1
ATOM 1635 C C . ASN B 1 38 ? -0.05 -4.461 3.246 1 84.12 38 ASN B C 1
ATOM 1637 O O . ASN B 1 38 ? -1.036 -4.223 3.947 1 84.12 38 ASN B O 1
ATOM 1641 N N . VAL B 1 39 ? 0.275 -5.652 2.957 1 82.75 39 VAL B N 1
ATOM 1642 C CA . VAL B 1 39 ? -0.441 -6.82 3.457 1 82.75 39 VAL B CA 1
ATOM 1643 C C . VAL B 1 39 ? -0.367 -6.859 4.984 1 82.75 39 VAL B C 1
ATOM 1645 O O . VAL B 1 39 ? -1.384 -7.047 5.656 1 82.75 39 VAL B O 1
ATOM 1648 N N . GLN B 1 40 ? 0.784 -6.664 5.492 1 83.06 40 GLN B N 1
ATOM 1649 C CA . GLN B 1 40 ? 0.986 -6.719 6.938 1 83.06 40 GLN B CA 1
ATOM 1650 C C . GLN B 1 40 ? 0.244 -5.586 7.641 1 83.06 40 GLN B C 1
ATOM 1652 O O . GLN B 1 40 ? -0.394 -5.801 8.672 1 83.06 40 GLN B O 1
ATOM 1657 N N . PHE B 1 41 ? 0.378 -4.426 7.082 1 82.25 41 PHE B N 1
ATOM 1658 C CA . PHE B 1 41 ? -0.323 -3.287 7.664 1 82.25 41 PHE B CA 1
ATOM 1659 C C . PHE B 1 41 ? -1.828 -3.525 7.672 1 82.25 41 PHE B C 1
ATOM 1661 O O . PHE B 1 41 ? -2.506 -3.221 8.656 1 82.25 41 PHE B O 1
ATOM 1668 N N . GLN B 1 42 ? -2.295 -4.062 6.617 1 82.31 42 GLN B N 1
ATOM 1669 C CA . GLN B 1 42 ? -3.727 -4.316 6.504 1 82.31 42 GLN B CA 1
ATOM 1670 C C . GLN B 1 42 ? -4.191 -5.324 7.551 1 82.31 42 GLN B C 1
ATOM 1672 O O . GLN B 1 42 ? -5.312 -5.234 8.055 1 82.31 42 GLN B O 1
ATOM 1677 N N . GLN B 1 43 ? -3.375 -6.246 7.867 1 80.06 43 GLN B N 1
ATOM 1678 C CA . GLN B 1 43 ? -3.723 -7.262 8.859 1 80.06 43 GLN B CA 1
ATOM 1679 C C . GLN B 1 43 ? -3.895 -6.641 10.242 1 80.06 43 GLN B C 1
ATOM 1681 O O . GLN B 1 43 ? -4.582 -7.203 11.094 1 80.06 43 GLN B O 1
ATOM 1686 N N . MET B 1 44 ? -3.32 -5.508 10.438 1 83.38 44 MET B N 1
ATOM 1687 C CA . MET B 1 44 ? -3.414 -4.832 11.734 1 83.38 44 MET B CA 1
ATOM 1688 C C . MET B 1 44 ? -4.699 -4.02 11.828 1 83.38 44 MET B C 1
ATOM 1690 O O . MET B 1 44 ? -5.109 -3.619 12.922 1 83.38 44 MET B O 1
ATOM 1694 N N . CYS B 1 45 ? -5.285 -3.779 10.688 1 86.19 45 CYS B N 1
ATOM 1695 C CA . CYS B 1 45 ? -6.496 -2.965 10.656 1 86.19 45 CYS B CA 1
ATOM 1696 C C . CYS B 1 45 ? -7.742 -3.828 10.812 1 86.19 45 CYS B C 1
ATOM 1698 O O . CYS B 1 45 ? -7.75 -4.992 10.406 1 86.19 45 CYS B O 1
ATOM 1700 N N . ASN B 1 46 ? -8.766 -3.258 11.391 1 87.12 46 ASN B N 1
ATOM 1701 C CA . ASN B 1 46 ? -10 -3.996 11.641 1 87.12 46 ASN B CA 1
ATOM 1702 C C . ASN B 1 46 ? -11.039 -3.73 10.555 1 87.12 46 ASN B C 1
ATOM 1704 O O . ASN B 1 46 ? -12.188 -4.168 10.664 1 87.12 46 ASN B O 1
ATOM 1708 N N . ILE B 1 47 ? -10.711 -2.963 9.648 1 90.12 47 ILE B N 1
ATOM 1709 C CA . ILE B 1 47 ? -11.609 -2.611 8.555 1 90.12 47 ILE B CA 1
ATOM 1710 C C . ILE B 1 47 ? -10.898 -2.789 7.219 1 90.12 47 ILE B C 1
ATOM 1712 O O . ILE B 1 47 ? -9.695 -2.531 7.113 1 90.12 47 ILE B O 1
ATOM 1716 N N . PRO B 1 48 ? -11.609 -3.217 6.172 1 89.19 48 PRO B N 1
ATOM 1717 C CA . PRO B 1 48 ? -11 -3.396 4.855 1 89.19 48 PRO B CA 1
ATOM 1718 C C . PRO B 1 48 ? -10.289 -2.143 4.355 1 89.19 48 PRO B C 1
ATOM 1720 O O . PRO B 1 48 ? -10.703 -1.024 4.676 1 89.19 48 PRO B O 1
ATOM 1723 N N . SER B 1 49 ? -9.289 -2.361 3.516 1 89.19 49 SER B N 1
ATOM 1724 C CA . SER B 1 49 ? -8.383 -1.295 3.098 1 89.19 49 SER B CA 1
ATOM 1725 C C . SER B 1 49 ? -9.133 -0.178 2.385 1 89.19 49 SER B C 1
ATOM 1727 O O . SER B 1 49 ? -8.914 1.003 2.662 1 89.19 49 SER B O 1
ATOM 1729 N N . GLY B 1 50 ? -10.039 -0.554 1.462 1 89.19 50 GLY B N 1
ATOM 1730 C CA . GLY B 1 50 ? -10.789 0.453 0.723 1 89.19 50 GLY B CA 1
ATOM 1731 C C . GLY B 1 50 ? -11.664 1.313 1.608 1 89.19 50 GLY B C 1
ATOM 1732 O O . GLY B 1 50 ? -11.758 2.527 1.413 1 89.19 50 GLY B O 1
ATOM 1733 N N . GLU B 1 51 ? -12.258 0.685 2.521 1 93.12 51 GLU B N 1
ATOM 1734 C CA . GLU B 1 51 ? -13.117 1.389 3.473 1 93.12 51 GLU B CA 1
ATOM 1735 C C . GLU B 1 51 ? -12.297 2.324 4.359 1 93.12 51 GLU B C 1
ATOM 1737 O O . GLU B 1 51 ? -12.68 3.48 4.562 1 93.12 51 GLU B O 1
ATOM 1742 N N . LEU B 1 52 ? -11.242 1.795 4.824 1 93 52 LEU B N 1
ATOM 1743 C CA . LEU B 1 52 ? -10.375 2.602 5.672 1 93 52 LEU B CA 1
ATOM 1744 C C . LEU B 1 52 ? -9.852 3.818 4.914 1 93 52 LEU B C 1
ATOM 1746 O O . LEU B 1 52 ? -9.867 4.934 5.441 1 93 52 LEU B O 1
ATOM 1750 N N . THR B 1 53 ? -9.438 3.615 3.76 1 92.44 53 THR B N 1
ATOM 1751 C CA . THR B 1 53 ? -8.914 4.707 2.945 1 92.44 53 THR B CA 1
ATOM 1752 C C . THR B 1 53 ? -9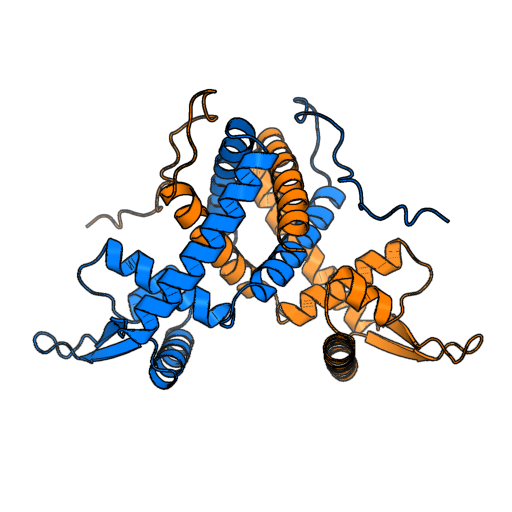.984 5.77 2.713 1 92.44 53 THR B C 1
ATOM 1754 O O . THR B 1 53 ? -9.703 6.969 2.803 1 92.44 53 THR B O 1
ATOM 1757 N N . THR B 1 54 ? -11.18 5.367 2.479 1 94.94 54 THR B N 1
ATOM 1758 C CA . THR B 1 54 ? -12.281 6.301 2.26 1 94.94 54 THR B CA 1
ATOM 1759 C C . THR B 1 54 ? -12.555 7.121 3.516 1 94.94 54 THR B C 1
ATOM 1761 O O . THR B 1 54 ? -12.695 8.344 3.445 1 94.94 54 THR B O 1
ATOM 1764 N N . LEU B 1 55 ? -12.555 6.492 4.578 1 95.5 55 LEU B N 1
ATOM 1765 C CA . LEU B 1 55 ? -12.844 7.168 5.84 1 95.5 55 LEU B CA 1
ATOM 1766 C C . LEU B 1 55 ? -11.719 8.141 6.199 1 95.5 55 LEU B C 1
ATOM 1768 O O . LEU B 1 55 ? -11.984 9.25 6.672 1 95.5 55 LEU B O 1
ATOM 1772 N N . LEU B 1 56 ? -10.547 7.73 5.969 1 93.81 56 LEU B N 1
ATOM 1773 C CA . LEU B 1 56 ? -9.414 8.609 6.234 1 93.81 56 LEU B CA 1
ATOM 1774 C C . LEU B 1 56 ? -9.422 9.812 5.305 1 93.81 56 LEU B C 1
ATOM 1776 O O . LEU B 1 56 ? -9.086 10.93 5.715 1 93.81 56 LEU B O 1
ATOM 1780 N N . THR B 1 57 ? -9.805 9.57 4.105 1 94.06 57 THR B N 1
ATOM 1781 C CA . THR B 1 57 ? -9.922 10.656 3.145 1 94.06 57 THR B CA 1
ATOM 1782 C C . THR B 1 57 ? -10.992 11.656 3.588 1 94.06 57 THR B C 1
ATOM 1784 O O . THR B 1 57 ? -10.766 12.867 3.559 1 94.06 57 THR B O 1
ATOM 1787 N N . LEU B 1 58 ? -12.102 11.133 3.979 1 96.12 58 LEU B N 1
ATOM 1788 C CA . LEU B 1 58 ? -13.172 11.984 4.488 1 96.12 58 LEU B CA 1
ATOM 1789 C C . LEU B 1 58 ? -12.688 12.828 5.66 1 96.12 58 LEU B C 1
ATOM 1791 O O . LEU B 1 58 ? -12.914 14.039 5.695 1 96.12 58 LEU B O 1
ATOM 1795 N N . ARG B 1 59 ? -12.031 12.188 6.578 1 94.19 59 ARG B N 1
ATOM 1796 C CA . ARG B 1 59 ? -11.5 12.891 7.742 1 94.19 59 ARG B CA 1
ATOM 1797 C C . ARG B 1 59 ? -10.57 14.023 7.328 1 94.19 59 ARG B C 1
ATOM 1799 O O . ARG B 1 59 ? -10.664 15.141 7.848 1 94.19 59 ARG B O 1
ATOM 1806 N N . HIS B 1 60 ? -9.742 13.695 6.441 1 92.25 60 HIS B N 1
ATOM 1807 C CA . HIS B 1 60 ? -8.781 14.688 5.965 1 92.25 60 HIS B CA 1
ATOM 1808 C C . HIS B 1 60 ? -9.492 15.867 5.312 1 92.25 60 HIS B C 1
ATOM 1810 O O . HIS B 1 60 ? -9.156 17.031 5.578 1 92.25 60 HIS B O 1
ATOM 1816 N N . LEU B 1 61 ? -10.438 15.609 4.5 1 94.12 61 LEU B N 1
ATOM 1817 C CA . LEU B 1 61 ? -11.164 16.656 3.785 1 94.12 61 LEU B CA 1
ATOM 1818 C C . LEU B 1 61 ? -11.953 17.531 4.754 1 94.12 61 LEU B C 1
ATOM 1820 O O . LEU B 1 61 ? -12.039 18.75 4.566 1 94.12 61 LEU B O 1
ATOM 1824 N N . LEU B 1 62 ? -12.438 16.922 5.762 1 94 62 LEU B N 1
ATOM 1825 C CA . LEU B 1 62 ? -13.258 17.656 6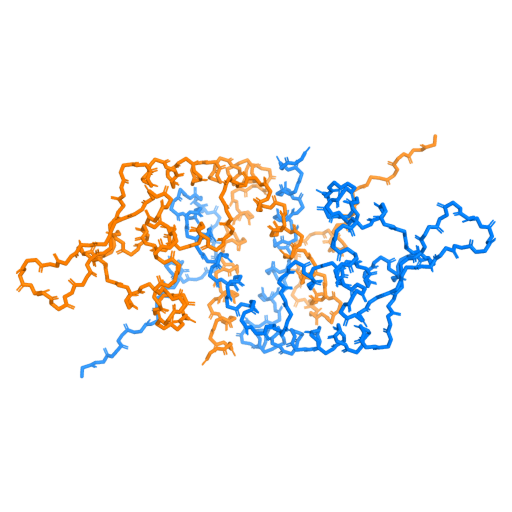.734 1 94 62 LEU B CA 1
ATOM 1826 C C . LEU B 1 62 ? -12.398 18.578 7.582 1 94 62 LEU B C 1
ATOM 1828 O O . LEU B 1 62 ? -12.914 19.516 8.211 1 94 62 LEU B O 1
ATOM 1832 N N . LEU B 1 63 ? -11.156 18.297 7.668 1 89.75 63 LEU B N 1
ATOM 1833 C CA . LEU B 1 63 ? -10.234 19.188 8.359 1 89.75 63 LEU B CA 1
ATOM 1834 C C . LEU B 1 63 ? -9.992 20.453 7.555 1 89.75 63 LEU B C 1
ATOM 1836 O O . LEU B 1 63 ? -9.703 21.516 8.117 1 89.75 63 LEU B O 1
ATOM 1840 N N . ALA B 1 64 ? -10.219 20.375 6.281 1 90.56 64 ALA B N 1
ATOM 1841 C CA . ALA B 1 64 ? -9.883 21.484 5.391 1 90.56 64 ALA B CA 1
ATOM 1842 C C . ALA B 1 64 ? -11.141 22.188 4.898 1 90.56 64 ALA B C 1
ATOM 1844 O O . ALA B 1 64 ? -11.078 23.328 4.434 1 90.56 64 ALA B O 1
ATOM 1845 N N . LYS B 1 65 ? -12.242 21.516 4.941 1 93 65 LYS B N 1
ATOM 1846 C CA . LYS B 1 65 ? -13.5 22.047 4.41 1 93 65 LYS B CA 1
ATOM 1847 C C . LYS B 1 65 ? -14.594 22.016 5.477 1 93 65 LYS B C 1
ATOM 1849 O O . LYS B 1 65 ? -14.586 21.156 6.355 1 93 65 LYS B O 1
ATOM 1854 N N . ALA B 1 66 ? -15.547 22.922 5.34 1 91.12 66 ALA B N 1
ATOM 1855 C CA . ALA B 1 66 ? -16.688 22.953 6.242 1 91.12 66 ALA B CA 1
ATOM 1856 C C . ALA B 1 66 ? -17.594 21.734 6.035 1 91.12 66 ALA B C 1
ATOM 1858 O O . ALA B 1 66 ? -18.219 21.25 6.98 1 91.12 66 ALA B O 1
ATOM 1859 N N . PHE B 1 67 ? -17.672 21.359 4.82 1 93.12 67 PHE B N 1
ATOM 1860 C CA . PHE B 1 67 ? -18.438 20.156 4.5 1 93.12 67 PHE B CA 1
ATOM 1861 C C . PHE B 1 67 ? -17.844 19.438 3.297 1 93.12 67 PHE B C 1
ATOM 1863 O O . PHE B 1 67 ? -17.031 20.016 2.564 1 93.12 67 PHE B O 1
ATOM 1870 N N . VAL B 1 68 ? -18.188 18.109 3.223 1 95.88 68 VAL B N 1
ATOM 1871 C CA . VAL B 1 68 ? -17.641 17.281 2.15 1 95.88 68 VAL B CA 1
ATOM 1872 C C . VAL B 1 68 ? -18.797 16.641 1.37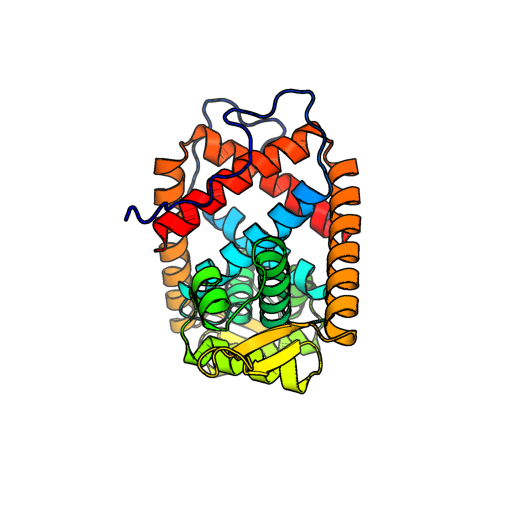5 1 95.88 68 VAL B C 1
ATOM 1874 O O . VAL B 1 68 ? -19.766 16.172 1.971 1 95.88 68 VAL B O 1
ATOM 1877 N N . ILE B 1 69 ? -18.672 16.719 0.057 1 95.12 69 ILE B N 1
ATOM 1878 C CA . ILE B 1 69 ? -19.641 16.062 -0.81 1 95.12 69 ILE B CA 1
ATOM 1879 C C . ILE B 1 69 ? -18.984 14.883 -1.521 1 95.12 69 ILE B C 1
ATOM 1881 O O . ILE B 1 69 ? -17.75 14.789 -1.565 1 95.12 69 ILE B O 1
ATOM 1885 N N . PRO B 1 70 ? -19.781 13.961 -2.057 1 96 70 PRO B N 1
ATOM 1886 C CA . PRO B 1 70 ? -19.234 12.758 -2.688 1 96 70 PRO B CA 1
ATOM 1887 C C . PRO B 1 70 ? -18.203 13.078 -3.764 1 96 70 PRO B C 1
ATOM 1889 O O . PRO B 1 70 ? -17.188 12.398 -3.863 1 96 70 PRO B O 1
ATOM 1892 N N . SER B 1 71 ? -18.359 14.078 -4.527 1 94.94 71 SER B N 1
ATOM 1893 C CA . SER B 1 71 ? -17.422 14.414 -5.602 1 94.94 71 SER B CA 1
ATOM 1894 C C . SER B 1 71 ? -16.047 14.789 -5.047 1 94.94 71 SER B C 1
ATOM 1896 O O . SER B 1 71 ? -15.031 14.555 -5.691 1 94.94 71 SER B O 1
ATOM 1898 N N . ASP B 1 72 ? -15.992 15.375 -3.838 1 95.88 72 ASP B N 1
ATOM 1899 C CA . ASP B 1 72 ? -14.727 15.695 -3.188 1 95.88 72 ASP B CA 1
ATOM 1900 C C . ASP B 1 72 ? -13.906 14.43 -2.93 1 95.88 72 ASP B C 1
ATOM 1902 O O . ASP B 1 72 ? -12.688 14.43 -3.113 1 95.88 72 ASP B O 1
ATOM 1906 N N . ILE B 1 73 ? -14.594 13.414 -2.514 1 95.44 73 ILE B N 1
ATOM 1907 C CA . ILE B 1 73 ? -13.953 12.141 -2.209 1 95.44 73 ILE B CA 1
ATOM 1908 C C . ILE B 1 73 ? -13.438 11.508 -3.498 1 95.44 73 ILE B C 1
ATOM 1910 O O . ILE B 1 73 ? -12.305 11.023 -3.547 1 95.44 73 ILE B O 1
ATOM 1914 N N . GLY B 1 74 ? -14.25 11.5 -4.512 1 94.31 74 GLY B N 1
ATOM 1915 C CA . GLY B 1 74 ? -13.836 10.984 -5.805 1 94.31 74 GLY B CA 1
ATOM 1916 C C . GLY B 1 74 ? -12.617 11.68 -6.367 1 94.31 74 GLY B C 1
ATOM 1917 O O . GLY B 1 74 ? -11.688 11.031 -6.859 1 94.31 74 GLY B O 1
ATOM 1918 N N . ASP B 1 75 ? -12.562 13.008 -6.277 1 92.81 75 ASP B N 1
ATOM 1919 C CA . ASP B 1 75 ? -11.438 13.805 -6.766 1 92.81 75 ASP B CA 1
ATOM 1920 C C . ASP B 1 75 ? -10.164 13.477 -5.992 1 92.81 75 ASP B C 1
ATOM 1922 O O . ASP B 1 75 ? -9.094 13.336 -6.586 1 92.81 75 ASP B O 1
ATOM 1926 N N . ALA B 1 76 ? -10.297 13.336 -4.699 1 89.81 76 ALA B N 1
ATOM 1927 C CA . ALA B 1 76 ? -9.148 13.07 -3.844 1 89.81 76 ALA B CA 1
ATOM 1928 C C . ALA B 1 76 ? -8.57 11.688 -4.109 1 89.81 76 ALA B C 1
ATOM 1930 O O . ALA B 1 76 ? -7.352 11.492 -4.043 1 89.81 76 ALA B O 1
ATOM 1931 N N . MET B 1 77 ? -9.414 10.758 -4.445 1 88.94 77 MET B N 1
ATOM 1932 C CA . MET B 1 77 ? -8.977 9.375 -4.594 1 88.94 77 MET B CA 1
ATOM 1933 C C . MET B 1 77 ? -8.875 8.992 -6.066 1 88.94 77 MET B C 1
ATOM 1935 O O . MET B 1 77 ? -8.453 7.883 -6.395 1 88.94 77 MET B O 1
ATOM 1939 N N . LYS B 1 78 ? -9.289 9.898 -6.957 1 87.56 78 LYS B N 1
ATOM 1940 C CA . LYS B 1 78 ? -9.305 9.648 -8.391 1 87.56 78 LYS B CA 1
ATOM 1941 C C . LYS B 1 78 ? -10.156 8.43 -8.734 1 87.56 78 LYS B C 1
ATOM 1943 O O . LYS B 1 78 ? -9.727 7.547 -9.477 1 87.56 78 LYS B O 1
ATOM 1948 N N . LEU B 1 79 ? -11.297 8.438 -8.18 1 88.94 79 LEU B N 1
ATOM 1949 C CA . LEU B 1 79 ? -12.281 7.383 -8.422 1 88.94 79 LEU B CA 1
ATOM 1950 C C . LEU B 1 79 ? -13.469 7.926 -9.211 1 88.94 79 LEU B C 1
ATOM 1952 O O . LEU B 1 79 ? -13.805 9.109 -9.102 1 88.94 79 LEU B O 1
ATOM 1956 N N . SER B 1 80 ? -14.125 7.047 -9.891 1 91.62 80 SER B N 1
ATOM 1957 C CA . SER B 1 80 ? -15.328 7.414 -10.641 1 91.62 80 SER B CA 1
ATOM 1958 C C . SER B 1 80 ? -16.5 7.668 -9.703 1 91.62 80 SER B C 1
ATOM 1960 O O . SER B 1 80 ? -16.516 7.191 -8.562 1 91.62 80 SER B O 1
ATOM 1962 N N . ARG B 1 81 ? -17.516 8.398 -10.219 1 93.19 81 ARG B N 1
ATOM 1963 C CA . ARG B 1 81 ? -18.703 8.734 -9.43 1 93.19 81 ARG B CA 1
ATOM 1964 C C . ARG B 1 81 ? -19.438 7.48 -8.984 1 93.19 81 ARG B C 1
ATOM 1966 O O . ARG B 1 81 ? -19.797 7.348 -7.816 1 93.19 81 ARG B O 1
ATOM 1973 N N . PRO B 1 82 ? -19.625 6.531 -9.859 1 95.31 82 PRO B N 1
ATOM 1974 C CA . PRO B 1 82 ? -20.312 5.312 -9.414 1 95.31 82 PRO B CA 1
ATOM 1975 C C . PRO B 1 82 ? -19.547 4.559 -8.336 1 95.31 82 PRO B C 1
ATOM 1977 O O . PRO B 1 82 ? -20.141 4.012 -7.41 1 95.31 82 PRO B O 1
ATOM 1980 N N . ALA B 1 83 ? -18.219 4.516 -8.438 1 92.12 83 ALA B N 1
ATOM 1981 C CA . ALA B 1 83 ? -17.391 3.842 -7.445 1 92.12 83 ALA B CA 1
ATOM 1982 C C . ALA B 1 83 ? -17.484 4.527 -6.086 1 92.12 83 ALA B C 1
ATOM 1984 O O . ALA B 1 83 ? -17.594 3.861 -5.055 1 92.12 83 ALA B O 1
ATOM 1985 N N . VAL B 1 84 ? -17.516 5.793 -6.117 1 95.44 84 VAL B N 1
ATOM 1986 C CA . VAL B 1 84 ? -17.641 6.566 -4.887 1 95.44 84 VAL B CA 1
ATOM 1987 C C . VAL B 1 84 ? -19 6.309 -4.246 1 95.44 84 VAL B C 1
ATOM 1989 O O . VAL B 1 84 ? -19.094 6.062 -3.043 1 95.44 84 VAL B O 1
ATOM 1992 N N . SER B 1 85 ? -20.031 6.387 -5.051 1 95.94 85 SER B N 1
ATOM 1993 C CA . SER B 1 85 ? -21.375 6.16 -4.547 1 95.94 85 SER B CA 1
ATOM 1994 C C . SER B 1 85 ? -21.5 4.797 -3.871 1 95.94 85 SER B C 1
ATOM 1996 O O . SER B 1 85 ? -22 4.695 -2.752 1 95.94 85 SER B O 1
ATOM 1998 N N . ARG B 1 86 ? -20.969 3.822 -4.504 1 96.5 86 ARG B N 1
ATOM 1999 C CA . ARG B 1 86 ? -21.016 2.471 -3.957 1 96.5 86 ARG B CA 1
ATOM 2000 C C . ARG B 1 86 ? -20.25 2.393 -2.633 1 96.5 86 ARG B C 1
ATOM 2002 O O . ARG B 1 86 ? -20.734 1.784 -1.675 1 96.5 86 ARG B O 1
ATOM 2009 N N . MET B 1 87 ? -19.141 2.965 -2.588 1 95.81 87 MET B N 1
ATOM 2010 C CA . MET B 1 87 ? -18.297 2.949 -1.393 1 95.81 87 MET B CA 1
ATOM 2011 C C . MET B 1 87 ? -18.984 3.662 -0.234 1 95.81 87 MET B C 1
ATOM 2013 O O . MET B 1 87 ? -19.031 3.148 0.885 1 95.81 87 MET B O 1
ATOM 2017 N N . LEU B 1 88 ? -19.578 4.789 -0.558 1 97.56 88 LEU B N 1
ATOM 2018 C CA . LEU B 1 88 ? -20.234 5.578 0.483 1 97.56 88 LEU B CA 1
ATOM 2019 C C . LEU B 1 88 ? -21.484 4.879 0.993 1 97.56 88 LEU B C 1
ATOM 2021 O O . LEU B 1 88 ? -21.766 4.883 2.195 1 97.56 88 LEU B O 1
ATOM 2025 N N . HIS B 1 89 ? -22.172 4.301 0.088 1 97.62 89 HIS B N 1
ATOM 2026 C CA . HIS B 1 89 ? -23.375 3.582 0.503 1 97.62 89 HIS B CA 1
ATOM 2027 C C . HIS B 1 89 ? -23.016 2.377 1.369 1 97.62 89 HIS B C 1
ATOM 2029 O O . HIS B 1 89 ? -23.719 2.078 2.338 1 97.62 89 HIS B O 1
ATOM 2035 N N . ASN B 1 90 ? -22 1.708 1.016 1 97.81 90 ASN B N 1
ATOM 2036 C CA . ASN B 1 90 ? -21.516 0.588 1.818 1 97.81 90 ASN B CA 1
ATOM 2037 C C . ASN B 1 90 ? -21.141 1.031 3.229 1 97.81 90 ASN B C 1
ATOM 2039 O O . ASN B 1 90 ? -21.531 0.395 4.211 1 97.81 90 ASN B O 1
ATOM 2043 N N . LEU B 1 91 ? -20.438 2.135 3.355 1 98 91 LEU B N 1
ATOM 2044 C CA . LEU B 1 91 ? -19.984 2.658 4.641 1 98 91 LEU B CA 1
ATOM 2045 C C . LEU B 1 91 ? -21.156 3.176 5.461 1 98 91 LEU B C 1
ATOM 2047 O O . LEU B 1 91 ? -21.156 3.074 6.691 1 98 91 LEU B O 1
ATOM 2051 N N . GLU B 1 92 ? -22.125 3.713 4.746 1 98.25 92 GLU B N 1
ATOM 2052 C CA . GLU B 1 92 ? -23.344 4.16 5.426 1 98.25 92 GLU B CA 1
ATOM 2053 C C . GLU B 1 92 ? -24.125 2.977 5.988 1 98.25 92 GLU B C 1
ATOM 2055 O O . GLU B 1 92 ? -24.609 3.031 7.117 1 98.25 92 GLU B O 1
ATOM 2060 N N . ARG B 1 93 ? -24.25 1.965 5.215 1 97.81 93 ARG B N 1
ATOM 2061 C CA . ARG B 1 93 ? -24.938 0.754 5.652 1 97.81 93 ARG B CA 1
ATOM 2062 C C . ARG B 1 93 ? -24.266 0.156 6.883 1 97.81 93 ARG B C 1
ATOM 2064 O O . ARG B 1 93 ? -24.938 -0.368 7.77 1 97.81 93 ARG B O 1
ATOM 2071 N N . LYS B 1 94 ? -22.953 0.281 7.004 1 97.5 94 LYS B N 1
ATOM 2072 C CA . LYS B 1 94 ? -22.188 -0.245 8.133 1 97.5 94 LYS B CA 1
ATOM 2073 C C . LYS B 1 94 ? -22.266 0.692 9.328 1 97.5 94 LYS B C 1
ATOM 2075 O O . LYS B 1 94 ? -21.766 0.369 10.406 1 97.5 94 LYS B O 1
ATOM 2080 N N . GLY B 1 95 ? -22.797 1.873 9.086 1 97.88 95 GLY B N 1
ATOM 2081 C CA . GLY B 1 95 ? -23.031 2.809 10.172 1 97.88 95 GLY B CA 1
ATOM 2082 C C . GLY B 1 95 ? -21.844 3.713 10.453 1 97.88 95 GLY B C 1
ATOM 2083 O O . GLY B 1 95 ? -21.734 4.297 11.531 1 97.88 95 GLY B O 1
ATOM 2084 N N . TYR B 1 96 ? -20.875 3.867 9.523 1 98.06 96 TYR B N 1
ATOM 2085 C CA . TYR B 1 96 ? -19.656 4.648 9.773 1 98.06 96 TYR B CA 1
ATOM 2086 C C . TYR B 1 96 ? -19.859 6.102 9.359 1 98.06 96 TYR B C 1
ATOM 2088 O O . TYR B 1 96 ? -19.188 6.996 9.883 1 98.06 96 TYR B O 1
ATOM 2096 N N . LEU B 1 97 ? -20.734 6.336 8.344 1 98.19 97 LEU B N 1
ATOM 2097 C CA . LEU B 1 97 ? -21 7.699 7.895 1 98.19 97 LEU B CA 1
ATOM 2098 C C . LEU B 1 97 ? -22.453 7.871 7.496 1 98.19 97 LEU B C 1
ATOM 2100 O O . LEU B 1 97 ? -23.219 6.898 7.457 1 98.19 97 LEU B O 1
ATOM 2104 N N . GLU B 1 98 ? -22.891 9.055 7.305 1 97.25 98 GLU B N 1
ATOM 2105 C CA . GLU B 1 98 ? -24.234 9.391 6.832 1 97.25 98 GLU B CA 1
ATOM 2106 C C . GLU B 1 98 ? -24.172 10.438 5.719 1 97.25 98 GLU B C 1
ATOM 2108 O O . GLU B 1 98 ? -23.297 11.297 5.715 1 97.25 98 GLU B O 1
ATOM 2113 N N . MET B 1 99 ? -25.062 10.227 4.805 1 94.5 99 MET B N 1
ATOM 2114 C CA . MET B 1 99 ? -25.234 11.188 3.723 1 94.5 99 MET B CA 1
ATOM 2115 C C . MET B 1 99 ? -26.5 12.008 3.914 1 94.5 99 MET B C 1
ATOM 2117 O O . MET B 1 99 ? -27.609 11.445 3.998 1 94.5 99 MET B O 1
ATOM 2121 N N . LYS B 1 100 ? -26.297 13.289 4.016 1 91.94 100 LYS B N 1
ATOM 2122 C CA . LYS B 1 100 ? -27.453 14.141 4.273 1 91.94 100 LYS B CA 1
ATOM 2123 C C . LYS B 1 100 ? -27.562 15.242 3.223 1 91.94 100 LYS B C 1
ATOM 2125 O O . LYS B 1 100 ? -26.578 15.898 2.893 1 91.94 100 LYS B O 1
ATOM 2130 N N . SER B 1 101 ? -28.75 15.352 2.723 1 87.56 101 SER B N 1
ATOM 2131 C CA . SER B 1 101 ? -29 16.438 1.785 1 87.56 101 SER B CA 1
ATOM 2132 C C . SER B 1 101 ? -29.047 17.781 2.498 1 87.56 101 SER B C 1
ATOM 2134 O O . SER B 1 101 ? -29.547 17.891 3.617 1 87.56 101 SER B O 1
ATOM 2136 N N . SER B 1 102 ? -28.25 18.719 1.976 1 75.62 102 SER B N 1
ATOM 2137 C CA . SER B 1 102 ? -28.25 20.047 2.576 1 75.62 102 SER B CA 1
ATOM 2138 C C . SER B 1 102 ? -29.609 20.719 2.451 1 75.62 102 SER B C 1
ATOM 2140 O O . SER B 1 102 ? -30.281 20.578 1.434 1 75.62 102 SER B O 1
ATOM 2142 N N . GLU B 1 103 ? -30.031 21.25 3.494 1 71.25 103 GLU B N 1
ATOM 2143 C CA . GLU B 1 103 ? -31.281 22 3.496 1 71.25 103 GLU B CA 1
ATOM 2144 C C . GLU B 1 103 ? -31.172 23.234 2.6 1 71.25 103 GLU B C 1
ATOM 2146 O O . GLU B 1 103 ? -32.156 23.641 1.988 1 71.25 103 GLU B O 1
ATOM 2151 N N . GLU B 1 104 ? -30.031 23.812 2.607 1 69 104 GLU B N 1
ATOM 2152 C CA . GLU B 1 104 ? -29.844 25.062 1.876 1 69 104 GLU B CA 1
ATOM 2153 C C . GLU B 1 104 ? -29.734 24.812 0.374 1 69 104 GLU B C 1
ATOM 2155 O O . GLU B 1 104 ? -30.281 25.578 -0.428 1 69 104 GLU B O 1
ATOM 2160 N N . ASP B 1 105 ? -28.969 23.922 0.079 1 67 105 ASP B N 1
ATOM 2161 C CA . ASP B 1 105 ? -28.812 23.562 -1.324 1 67 105 ASP B CA 1
ATOM 2162 C C . ASP B 1 105 ? -29 22.062 -1.523 1 67 105 ASP B C 1
ATOM 2164 O O . ASP B 1 105 ? -28.094 21.266 -1.286 1 67 105 ASP B O 1
ATOM 2168 N N . HIS B 1 106 ? -30.25 21.766 -1.859 1 68.56 106 HIS B N 1
ATOM 2169 C CA . HIS B 1 106 ? -30.672 20.375 -1.965 1 68.56 106 HIS B CA 1
ATOM 2170 C C . HIS B 1 106 ? -29.875 19.625 -3.018 1 68.56 106 HIS B C 1
ATOM 2172 O O . HIS B 1 106 ? -29.953 18.406 -3.111 1 68.56 106 HIS B O 1
ATOM 2178 N N . ARG B 1 107 ? -29 20.5 -3.57 1 73.75 107 ARG B N 1
ATOM 2179 C CA . ARG B 1 107 ? -28.25 19.859 -4.637 1 73.75 107 ARG B CA 1
ATOM 2180 C C . ARG B 1 107 ? -27 19.172 -4.086 1 73.75 107 ARG B C 1
ATOM 2182 O O . ARG B 1 107 ? -26.406 18.328 -4.766 1 73.75 107 ARG B O 1
ATOM 2189 N N . TYR B 1 108 ? -26.797 19.453 -2.771 1 83.31 108 TYR B N 1
ATOM 2190 C CA . TYR B 1 108 ? -25.562 18.875 -2.252 1 83.31 108 TYR B CA 1
ATOM 2191 C C . TYR B 1 108 ? -25.859 17.812 -1.202 1 83.31 108 TYR B C 1
ATOM 2193 O O . TYR B 1 108 ? -26.734 17.984 -0.352 1 83.31 108 TYR B O 1
ATOM 2201 N N . VAL B 1 109 ? -25.359 16.688 -1.46 1 91.75 109 VAL B N 1
ATOM 2202 C CA . VAL B 1 109 ? -25.359 15.641 -0.448 1 91.75 109 VAL B CA 1
ATOM 2203 C C . VAL B 1 109 ? -24.078 15.719 0.382 1 91.75 109 VAL B C 1
ATOM 2205 O O . VAL B 1 109 ? -22.969 15.594 -0.155 1 91.75 109 VAL B O 1
ATOM 2208 N N . LYS B 1 110 ? -24.25 16.062 1.634 1 95.44 110 LYS B N 1
ATOM 2209 C CA . LYS B 1 110 ? -23.094 16.172 2.518 1 95.44 110 LYS B CA 1
ATOM 2210 C C . LYS B 1 110 ? -22.75 14.836 3.154 1 95.44 110 LYS B C 1
ATOM 2212 O O . LYS B 1 110 ? -23.641 14.094 3.572 1 95.44 110 LYS B O 1
ATOM 2217 N N . VAL B 1 111 ? -21.469 14.523 3.197 1 97.31 111 VAL B N 1
ATOM 2218 C CA . VAL B 1 111 ? -20.984 13.297 3.809 1 97.31 111 VAL B CA 1
ATOM 2219 C C . VAL B 1 111 ? -20.391 13.609 5.188 1 97.31 111 VAL B C 1
ATOM 2221 O O . VAL B 1 111 ? -19.531 14.469 5.324 1 97.31 111 VAL B O 1
ATOM 2224 N N . GLN B 1 112 ? -20.922 12.914 6.176 1 96.38 112 GLN B N 1
ATOM 2225 C CA . GLN B 1 112 ? -20.453 13.164 7.539 1 96.38 112 GLN B CA 1
ATOM 2226 C C . GLN B 1 112 ? -20.25 11.859 8.305 1 96.38 112 GLN B C 1
ATOM 2228 O O . GLN B 1 112 ? -20.906 10.859 8.008 1 96.38 112 GLN B O 1
ATOM 2233 N N . PHE B 1 113 ? -19.375 11.953 9.328 1 97.5 113 PHE B N 1
ATOM 2234 C CA . PHE B 1 113 ? -19.172 10.789 10.18 1 97.5 113 PHE B CA 1
ATOM 2235 C C . PHE B 1 113 ? -20.359 10.594 11.125 1 97.5 113 PHE B C 1
ATOM 2237 O O . PHE B 1 113 ? -20.938 11.57 11.602 1 97.5 113 PHE B O 1
ATOM 2244 N N . THR B 1 114 ? -20.719 9.344 11.344 1 97.88 114 THR B N 1
ATOM 2245 C CA . THR B 1 114 ? -21.453 9.023 12.555 1 97.88 114 THR B CA 1
ATOM 2246 C C . THR B 1 114 ? -20.531 8.977 13.766 1 97.88 114 THR B C 1
ATOM 2248 O O . THR B 1 114 ? -19.312 9.078 13.617 1 97.88 114 THR B O 1
ATOM 2251 N N . GLN B 1 115 ? -21.125 8.875 14.953 1 97.75 115 GLN B N 1
ATOM 2252 C CA . GLN B 1 115 ? -20.297 8.703 16.141 1 97.75 115 GLN B CA 1
ATOM 2253 C C . GLN B 1 115 ? -19.469 7.426 16.062 1 97.75 115 GLN B C 1
ATOM 2255 O O . GLN B 1 115 ? -18.281 7.418 16.422 1 97.75 115 GLN B O 1
ATOM 2260 N N . THR B 1 116 ? -20.062 6.391 15.555 1 97.31 116 THR B N 1
ATOM 2261 C CA . THR B 1 116 ? -19.391 5.105 15.383 1 97.31 116 THR B CA 1
ATOM 2262 C C . THR B 1 116 ? -18.219 5.238 14.414 1 97.31 116 THR B C 1
ATOM 2264 O O . THR B 1 116 ? -17.125 4.719 14.664 1 97.31 116 THR B O 1
ATOM 2267 N N . GLY B 1 117 ? -18.438 5.914 13.32 1 97.19 117 GLY B N 1
ATOM 2268 C CA . GLY B 1 117 ? -17.391 6.148 12.344 1 97.19 117 GLY B CA 1
ATOM 2269 C C . GLY B 1 117 ? -16.234 6.965 12.891 1 97.19 117 GLY B C 1
ATOM 2270 O O . GLY B 1 117 ? -15.07 6.656 12.625 1 97.19 117 GLY B O 1
ATOM 2271 N N . LYS B 1 118 ? -16.562 7.949 13.656 1 96 118 LYS B N 1
ATOM 2272 C CA . LYS B 1 118 ? -15.555 8.797 14.281 1 96 118 LYS B CA 1
ATOM 2273 C C . LYS B 1 118 ? -14.68 7.992 15.234 1 96 118 LYS B C 1
ATOM 2275 O O . LYS B 1 118 ? -13.461 8.133 15.234 1 96 118 LYS B O 1
ATOM 2280 N N . GLU B 1 119 ? -15.305 7.234 16.031 1 96.38 119 GLU B N 1
ATOM 2281 C CA . GLU B 1 119 ? -14.586 6.41 16.984 1 96.38 119 GLU B CA 1
ATOM 2282 C C . GLU B 1 119 ? -13.688 5.395 16.281 1 96.38 119 GLU B C 1
ATOM 2284 O O . GLU B 1 119 ? -12.539 5.195 16.672 1 96.38 119 GLU B O 1
ATOM 2289 N N . LEU B 1 120 ? -14.211 4.805 15.281 1 95.75 120 LEU B N 1
ATOM 2290 C CA . LEU B 1 120 ? -13.469 3.801 14.523 1 95.75 120 LEU B CA 1
ATOM 2291 C C . LEU B 1 120 ? -12.203 4.398 13.93 1 95.75 120 LEU B C 1
ATOM 2293 O O . LEU B 1 120 ? -11.117 3.828 14.078 1 95.75 120 LEU B O 1
ATOM 2297 N N . ILE B 1 121 ? -12.305 5.527 13.281 1 93.88 121 ILE B N 1
ATOM 2298 C CA . ILE B 1 121 ? -11.164 6.117 12.578 1 93.88 121 ILE B CA 1
ATOM 2299 C C . ILE B 1 121 ? -10.148 6.629 13.594 1 93.88 121 ILE B C 1
ATOM 2301 O O . ILE B 1 121 ? -8.938 6.574 13.352 1 93.88 121 ILE B O 1
ATOM 2305 N N . THR B 1 122 ? -10.68 7.145 14.688 1 93.31 122 THR B N 1
ATOM 2306 C CA . THR B 1 122 ? -9.781 7.598 15.742 1 93.31 122 THR B CA 1
ATOM 2307 C C . THR B 1 122 ? -8.961 6.434 16.297 1 93.31 122 THR B C 1
ATOM 2309 O O . THR B 1 122 ? -7.746 6.547 16.453 1 93.31 122 THR B O 1
ATOM 2312 N N . GLU B 1 123 ? -9.617 5.371 16.5 1 94.5 123 GLU B N 1
ATOM 2313 C CA . GLU B 1 123 ? -8.945 4.18 17.016 1 94.5 123 GLU B CA 1
ATOM 2314 C C . GLU B 1 123 ? -7.91 3.658 16.016 1 94.5 123 GLU B C 1
ATOM 2316 O O . GLU B 1 123 ? -6.793 3.311 16.406 1 94.5 123 GLU B O 1
ATOM 2321 N N . GLU B 1 124 ? -8.273 3.535 14.781 1 93.25 124 GLU B N 1
ATOM 2322 C CA . GLU B 1 124 ? -7.375 3.039 13.742 1 93.25 124 GLU B CA 1
ATOM 2323 C C . GLU B 1 124 ? -6.148 3.939 13.602 1 93.25 124 GLU B C 1
ATOM 2325 O O . GLU B 1 124 ? -5.023 3.453 13.477 1 93.25 124 GLU B O 1
ATOM 2330 N N . LEU B 1 125 ? -6.379 5.23 13.617 1 91.56 125 LEU B N 1
ATOM 2331 C CA . LEU B 1 125 ? -5.281 6.18 13.477 1 91.56 125 LEU B CA 1
ATOM 2332 C C . LEU B 1 125 ? -4.344 6.105 14.68 1 91.56 125 LEU B C 1
ATOM 2334 O O . LEU B 1 125 ? -3.121 6.176 14.523 1 91.56 125 LEU B O 1
ATOM 2338 N N . GLU B 1 126 ? -4.938 5.992 15.812 1 92.88 126 GLU B N 1
ATOM 2339 C CA . GLU B 1 126 ? -4.125 5.891 17.031 1 92.88 126 GLU B CA 1
ATOM 2340 C C . GLU B 1 126 ? -3.246 4.645 17 1 92.88 126 GLU B C 1
ATOM 2342 O O . GLU B 1 126 ? -2.072 4.699 17.375 1 92.88 126 GLU B O 1
ATOM 2347 N N . LYS B 1 127 ? -3.809 3.562 16.578 1 92.94 127 LYS B N 1
ATOM 2348 C CA . LYS B 1 127 ? -3.057 2.318 16.453 1 92.94 127 LYS B CA 1
ATOM 2349 C C . LYS B 1 127 ? -1.88 2.48 15.484 1 92.94 127 LYS B C 1
ATOM 2351 O O . LYS B 1 127 ? -0.76 2.064 15.797 1 92.94 127 LYS B O 1
ATOM 2356 N N . CYS B 1 128 ? -2.121 3.109 14.398 1 92.12 128 CYS B N 1
ATOM 2357 C CA . CYS B 1 128 ? -1.087 3.32 13.391 1 92.12 128 CYS B CA 1
ATOM 2358 C C . CYS B 1 128 ? 0.002 4.25 13.906 1 92.12 128 CYS B C 1
ATOM 2360 O O . CYS B 1 128 ? 1.19 3.988 13.719 1 92.12 128 CYS B O 1
ATOM 2362 N N . CYS B 1 129 ? -0.408 5.273 14.562 1 93.69 129 CYS B N 1
ATOM 2363 C CA . CYS B 1 129 ? 0.55 6.254 15.07 1 93.69 129 CYS B CA 1
ATOM 2364 C C . CYS B 1 129 ? 1.435 5.641 16.141 1 93.69 129 CYS B C 1
ATOM 2366 O O . CYS B 1 129 ? 2.635 5.922 16.203 1 93.69 129 CYS B O 1
ATOM 2368 N N . LYS B 1 130 ? 0.83 4.824 16.984 1 94.56 130 LYS B N 1
ATOM 2369 C CA . LYS B 1 130 ? 1.613 4.141 18.016 1 94.56 130 LYS B CA 1
ATOM 2370 C C . LYS B 1 130 ? 2.66 3.225 17.391 1 94.56 130 LYS B C 1
ATOM 2372 O O . LYS B 1 130 ? 3.799 3.164 17.844 1 94.56 130 LYS B O 1
ATOM 2377 N N . LEU B 1 131 ? 2.268 2.553 16.375 1 93.94 131 LEU B N 1
ATOM 2378 C CA . LEU B 1 131 ? 3.191 1.69 15.648 1 93.94 131 LEU B CA 1
ATOM 2379 C C . LEU B 1 131 ? 4.324 2.506 15.031 1 93.94 131 LEU B C 1
ATOM 2381 O O . LEU B 1 131 ? 5.496 2.141 15.156 1 93.94 131 LEU B O 1
ATOM 2385 N N . LEU B 1 132 ? 3.969 3.627 14.398 1 94.38 132 LEU B N 1
ATOM 2386 C CA . LEU B 1 132 ? 4.965 4.461 13.734 1 94.38 132 LEU B CA 1
ATOM 2387 C C . LEU B 1 132 ? 5.91 5.09 14.75 1 94.38 132 LEU B C 1
ATOM 2389 O O . LEU B 1 132 ? 7.094 5.285 14.461 1 94.38 132 LEU B O 1
ATOM 2393 N N . GLU B 1 133 ? 5.348 5.359 15.898 1 95.88 133 GLU B N 1
ATOM 2394 C CA . GLU B 1 133 ? 6.195 5.875 16.969 1 95.88 133 GLU B CA 1
ATOM 2395 C C . GLU B 1 133 ? 7.266 4.859 17.359 1 95.88 133 GLU B C 1
ATOM 2397 O O . GLU B 1 133 ? 8.43 5.219 17.562 1 95.88 133 GLU B O 1
ATOM 2402 N N . ARG B 1 134 ? 6.898 3.619 17.484 1 95.75 134 ARG B N 1
ATOM 2403 C CA . ARG B 1 134 ? 7.852 2.561 17.797 1 95.75 134 ARG B CA 1
ATOM 2404 C C . ARG B 1 134 ? 8.883 2.41 16.688 1 95.75 134 ARG B C 1
ATOM 2406 O O . ARG B 1 134 ? 10.07 2.203 16.953 1 95.75 134 ARG B O 1
ATOM 2413 N N . VAL B 1 135 ? 8.43 2.508 15.469 1 95.69 135 VAL B N 1
ATOM 2414 C CA . VAL B 1 135 ? 9.344 2.422 14.328 1 95.69 135 VAL B CA 1
ATOM 2415 C C . VAL B 1 135 ? 10.352 3.566 14.391 1 95.69 135 VAL B C 1
ATOM 2417 O O . VAL B 1 135 ? 11.555 3.352 14.195 1 95.69 135 VAL B O 1
ATOM 2420 N N . LYS B 1 136 ? 9.82 4.758 14.625 1 96.06 136 LYS B N 1
ATOM 2421 C CA . LYS B 1 136 ? 10.68 5.934 14.734 1 96.06 136 LYS B CA 1
ATOM 2422 C C . LYS B 1 136 ? 11.727 5.75 15.828 1 96.06 136 LYS B C 1
ATOM 2424 O O . LYS B 1 136 ? 12.883 6.133 15.664 1 96.06 136 LYS B O 1
ATOM 2429 N N . GLU B 1 137 ? 11.336 5.191 16.938 1 96.31 137 GLU B N 1
ATOM 2430 C CA . GLU B 1 137 ? 12.25 4.965 18.062 1 96.31 137 GLU B CA 1
ATOM 2431 C C . GLU B 1 137 ? 13.391 4.035 17.656 1 96.31 137 GLU B C 1
ATOM 2433 O O . GLU B 1 137 ? 14.539 4.23 18.078 1 96.31 137 GLU B O 1
ATOM 2438 N N . ARG B 1 138 ? 13.133 3.092 16.859 1 96.31 138 ARG B N 1
ATOM 2439 C CA . ARG B 1 138 ? 14.141 2.125 16.453 1 96.31 138 ARG B CA 1
ATOM 2440 C C . ARG B 1 138 ? 14.984 2.672 15.297 1 96.31 138 ARG B C 1
ATOM 2442 O O . ARG B 1 138 ? 16.188 2.438 15.242 1 96.31 138 ARG B O 1
ATOM 2449 N N . MET B 1 139 ? 14.398 3.359 14.383 1 94.12 139 MET B N 1
ATOM 2450 C CA . MET B 1 139 ? 15.086 3.926 13.227 1 94.12 139 MET B CA 1
ATOM 2451 C C . MET B 1 139 ? 15.906 5.148 13.625 1 94.12 139 MET B C 1
ATOM 2453 O O . MET B 1 139 ? 16.953 5.422 13.031 1 94.12 139 MET B O 1
ATOM 2457 N N . GLY B 1 140 ? 15.43 5.902 14.609 1 93.81 140 GLY B N 1
ATOM 2458 C CA . GLY B 1 140 ? 15.961 7.211 14.953 1 93.81 140 GLY B CA 1
ATOM 2459 C C . GLY B 1 140 ? 15.211 8.352 14.305 1 93.81 140 GLY B C 1
ATOM 2460 O O . GLY B 1 140 ? 14.727 8.227 13.18 1 93.81 140 GLY B O 1
ATOM 2461 N N . GLU B 1 141 ? 15.188 9.492 15.016 1 92.38 141 GLU B N 1
ATOM 2462 C CA . GLU B 1 141 ? 14.445 10.672 14.586 1 92.38 141 GLU B CA 1
ATOM 2463 C C . GLU B 1 141 ? 14.953 11.18 13.234 1 92.38 141 GLU B C 1
ATOM 2465 O O . GLU B 1 141 ? 14.164 11.461 12.336 1 92.38 141 GLU B O 1
ATOM 2470 N N . LYS B 1 142 ? 16.203 11.188 13.133 1 90.94 142 LYS B N 1
ATOM 2471 C CA . LYS B 1 142 ? 16.828 11.727 11.922 1 90.94 142 LYS B CA 1
ATOM 2472 C C . LYS B 1 142 ? 16.531 10.852 10.711 1 90.94 142 LYS B C 1
ATOM 2474 O O . LYS B 1 142 ? 16.094 11.352 9.664 1 90.94 142 LYS B O 1
ATOM 2479 N N . ASP B 1 143 ? 16.688 9.57 10.797 1 92.19 143 ASP B N 1
ATOM 2480 C CA . ASP B 1 143 ? 16.453 8.648 9.688 1 92.19 143 ASP B CA 1
ATOM 2481 C C . ASP B 1 143 ? 14.977 8.602 9.312 1 92.19 143 ASP B C 1
ATOM 2483 O O . ASP B 1 143 ? 14.641 8.523 8.125 1 92.19 143 ASP B O 1
ATOM 2487 N N . MET B 1 144 ? 14.156 8.711 10.328 1 94.06 144 MET B N 1
ATOM 2488 C CA . MET B 1 144 ? 12.719 8.734 10.062 1 94.06 144 MET B CA 1
ATOM 2489 C C . MET B 1 144 ? 12.336 9.984 9.273 1 94.06 144 MET B C 1
ATOM 2491 O O . MET B 1 144 ? 11.539 9.906 8.336 1 94.06 144 MET B O 1
ATOM 2495 N N . TYR B 1 145 ? 12.875 11.008 9.656 1 92.19 145 TYR B N 1
ATOM 2496 C CA . TYR B 1 145 ? 12.562 12.25 8.961 1 92.19 145 TYR B CA 1
ATOM 2497 C C . TYR B 1 145 ? 13.062 12.211 7.523 1 92.19 145 TYR B C 1
ATOM 2499 O O . TYR B 1 145 ? 12.391 12.688 6.609 1 92.19 145 TYR B O 1
ATOM 2507 N N . LYS B 1 146 ? 14.234 11.688 7.32 1 90.69 146 LYS B N 1
ATOM 2508 C CA . LYS B 1 146 ? 14.758 11.539 5.965 1 90.69 146 LYS B CA 1
ATOM 2509 C C . LYS B 1 146 ? 13.859 10.641 5.125 1 90.69 146 LYS B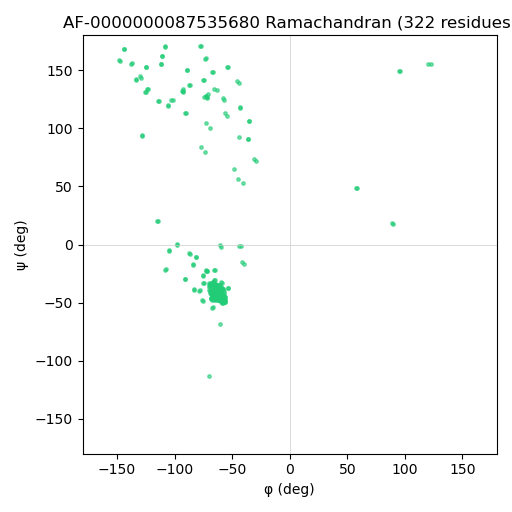 C 1
ATOM 2511 O O . LYS B 1 146 ? 13.578 10.945 3.963 1 90.69 146 LYS B O 1
ATOM 2516 N N . PHE B 1 147 ? 13.43 9.617 5.73 1 94.56 147 PHE B N 1
ATOM 2517 C CA . PHE B 1 147 ? 12.492 8.727 5.055 1 94.56 147 PHE B CA 1
ATOM 2518 C C . PHE B 1 147 ? 11.234 9.484 4.645 1 94.56 147 PHE B C 1
ATOM 2520 O O . PHE B 1 147 ? 10.805 9.406 3.488 1 94.56 147 PHE B O 1
ATOM 2527 N N . LEU B 1 148 ? 10.664 10.195 5.574 1 94.19 148 LEU B N 1
ATOM 2528 C CA . LEU B 1 148 ? 9.422 10.914 5.301 1 94.19 148 LEU B CA 1
ATOM 2529 C C . LEU B 1 148 ? 9.609 11.914 4.164 1 94.19 148 LEU B C 1
ATOM 2531 O O . LEU B 1 148 ? 8.742 12.047 3.299 1 94.19 148 LEU B O 1
ATOM 2535 N N . TYR B 1 149 ? 10.75 12.492 4.152 1 91.31 149 TYR B N 1
ATOM 2536 C CA . TYR B 1 149 ? 11.055 13.5 3.139 1 91.31 149 TYR B CA 1
ATOM 2537 C C . TYR B 1 149 ? 11.133 12.875 1.753 1 91.31 149 TYR B C 1
ATOM 2539 O O . TYR B 1 149 ? 10.445 13.305 0.826 1 91.31 149 TYR B O 1
ATOM 2547 N N . TYR B 1 150 ? 11.953 11.883 1.6 1 92.69 150 TYR B N 1
ATOM 2548 C CA . TYR B 1 150 ? 12.148 11.258 0.296 1 92.69 150 TYR B CA 1
ATOM 2549 C C . TYR B 1 150 ? 10.891 10.508 -0.146 1 92.69 150 TYR B C 1
ATOM 2551 O O . TYR B 1 150 ? 10.586 10.445 -1.34 1 92.69 150 TYR B O 1
ATOM 2559 N N . TYR B 1 151 ? 10.172 9.938 0.799 1 93.94 151 TYR B N 1
ATOM 2560 C CA . TYR B 1 151 ? 8.93 9.25 0.475 1 93.94 151 TYR B CA 1
ATOM 2561 C C . TYR B 1 151 ? 7.891 10.219 -0.077 1 93.94 151 TYR B C 1
ATOM 2563 O O . TYR B 1 151 ? 7.172 9.898 -1.025 1 93.94 151 TYR B O 1
ATOM 2571 N N . SER B 1 152 ? 7.785 11.344 0.55 1 92.5 152 SER B N 1
ATOM 2572 C CA . SER B 1 152 ? 6.844 12.352 0.082 1 92.5 152 SER B CA 1
ATOM 2573 C C . SER B 1 152 ? 7.16 12.781 -1.349 1 92.5 152 SER B C 1
ATOM 2575 O O . SER B 1 152 ? 6.254 12.914 -2.174 1 92.5 152 SER B O 1
ATOM 2577 N N . GLN B 1 153 ? 8.43 12.969 -1.61 1 93.06 153 GLN B N 1
ATOM 2578 C CA . GLN B 1 153 ? 8.844 13.312 -2.967 1 93.06 153 GLN B CA 1
ATOM 2579 C C . GLN B 1 153 ? 8.484 12.195 -3.947 1 93.06 153 GLN B C 1
ATOM 2581 O O . GLN B 1 153 ? 7.961 12.469 -5.031 1 93.06 153 GLN B O 1
ATOM 2586 N N . PHE B 1 154 ? 8.734 11.016 -3.562 1 94.25 154 PHE B N 1
ATOM 2587 C CA . PHE B 1 154 ? 8.445 9.844 -4.375 1 94.25 154 PHE B CA 1
ATOM 2588 C C . PHE B 1 154 ? 6.961 9.773 -4.719 1 94.25 154 PHE B C 1
ATOM 2590 O O . PHE B 1 154 ? 6.594 9.617 -5.883 1 94.25 154 PHE B O 1
ATOM 2597 N N . CYS B 1 155 ? 6.156 9.93 -3.721 1 91.56 155 CYS B N 1
ATOM 2598 C CA . CYS B 1 155 ? 4.715 9.812 -3.914 1 91.56 155 CYS B CA 1
ATOM 2599 C C . CYS B 1 155 ? 4.188 10.922 -4.812 1 91.56 155 CYS B C 1
ATOM 2601 O O . CYS B 1 155 ? 3.326 10.688 -5.66 1 91.56 155 CYS B O 1
ATOM 2603 N N . THR B 1 156 ? 4.66 12.133 -4.641 1 89.31 156 THR B N 1
ATOM 2604 C CA . THR B 1 156 ? 4.211 13.266 -5.445 1 89.31 156 THR B CA 1
ATOM 2605 C C . THR B 1 156 ? 4.523 13.031 -6.922 1 89.31 156 THR B C 1
ATOM 2607 O O . THR B 1 156 ? 3.656 13.203 -7.777 1 89.31 156 THR B O 1
ATOM 2610 N N . ILE B 1 157 ? 5.75 12.625 -7.168 1 92.56 157 ILE B N 1
ATOM 2611 C CA . ILE B 1 157 ? 6.18 12.391 -8.539 1 92.56 157 ILE B CA 1
ATOM 2612 C C . ILE B 1 157 ? 5.434 11.188 -9.117 1 92.56 157 ILE B C 1
ATOM 2614 O O . ILE B 1 157 ? 5.023 11.195 -10.281 1 92.56 157 ILE B O 1
ATOM 2618 N N . LEU B 1 158 ? 5.309 10.125 -8.289 1 90.88 158 LEU B N 1
ATOM 2619 C CA . LEU B 1 158 ? 4.629 8.906 -8.711 1 90.88 158 LEU B CA 1
ATOM 2620 C C . LEU B 1 158 ? 3.211 9.211 -9.18 1 90.88 158 LEU B C 1
ATOM 2622 O O . LEU B 1 158 ? 2.801 8.773 -10.258 1 90.88 158 LEU B O 1
ATOM 2626 N N . VAL B 1 159 ? 2.439 9.945 -8.422 1 84.25 159 VAL B N 1
ATOM 2627 C CA . VAL B 1 159 ? 1.055 10.281 -8.742 1 84.25 159 VAL B CA 1
ATOM 2628 C C . VAL B 1 159 ? 1.003 11.109 -10.023 1 84.25 159 VAL B C 1
ATOM 2630 O O . VAL B 1 159 ? 0.14 10.883 -10.875 1 84.25 159 VAL B O 1
ATOM 2633 N N . ASP B 1 160 ? 1.93 12 -10.148 1 87.88 160 ASP B N 1
ATOM 2634 C CA . ASP B 1 160 ? 2.002 12.836 -11.344 1 87.88 160 ASP B CA 1
ATOM 2635 C C . ASP B 1 160 ? 2.271 12 -12.586 1 87.88 160 ASP B C 1
ATOM 2637 O O . ASP B 1 160 ? 1.778 12.312 -13.672 1 87.88 160 ASP B O 1
ATOM 2641 N N . GLU B 1 161 ? 3.102 10.992 -12.406 1 89.69 161 GLU B N 1
ATOM 2642 C CA . GLU B 1 161 ? 3.473 10.156 -13.539 1 89.69 161 GLU B CA 1
ATOM 2643 C C . GLU B 1 161 ? 2.34 9.203 -13.922 1 89.69 161 GLU B C 1
ATOM 2645 O O . GLU B 1 161 ? 2.271 8.742 -15.062 1 89.69 161 GLU B O 1
ATOM 2650 N N . ILE B 1 162 ? 1.488 8.844 -12.992 1 84.38 162 ILE B N 1
ATOM 2651 C CA . ILE B 1 162 ? 0.371 7.949 -13.266 1 84.38 162 ILE B CA 1
ATOM 2652 C C . ILE B 1 162 ? -0.752 8.711 -13.961 1 84.38 162 ILE B C 1
ATOM 2654 O O . ILE B 1 162 ? -1.386 8.195 -14.883 1 84.38 162 ILE B O 1
ATOM 2658 N N . PHE B 1 163 ? -1.015 9.914 -13.578 1 77.88 163 PHE B N 1
ATOM 2659 C CA . PHE B 1 163 ? -2.1 10.703 -14.156 1 77.88 163 PHE B CA 1
ATOM 2660 C C . PHE B 1 163 ? -1.552 11.875 -14.961 1 77.88 163 PHE B C 1
ATOM 2662 O O . PHE B 1 163 ? -2.277 12.492 -15.742 1 77.88 163 PHE B O 1
#

pLDDT: mean 85.82, std 16.51, range [23.14, 98.25]